Protein AF-A0A932LE98-F1 (afdb_monomer)

Foldseek 3Di:
DKFKWFQDPNDTDTQWDPPPPPPVVNDTDGDDDDPGDIDIDDDAFDKDWQFPDPPNEDALPDQFKIKMKGDDDPVHDQVQFDQQFKAWQNFRFPDWDWDPRPPPPGTIIITIGGSVRHCVVVVLLVQQLVQADDLPLDRDPPDDQWDKDWIKMWGAGPVGHIHIYTDIHTYHYDDVVSVVSSNVCSVVSSD

Secondary structure (DSSP, 8-state):
-EEEEEEETTEEEE-BPTT-SBTTTTB--B--SS---EEEEE-PPPEEESTT-SS-EEETT--SEEEEEEPPBTTB-GGGEEEEEEEETTEEPSEEEEE-SSSSSS-EEEEEEEGGGSSHHHHHHHHHHHH--S-SSS--TT--SEEEEEEEEEEEETT--EEEE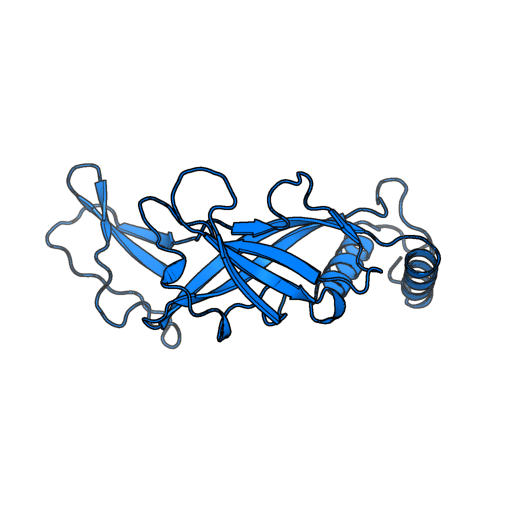EEEEEEE--HHHHHHHHHHHHHTT--

Structure (mmCIF, N/CA/C/O backbone):
data_AF-A0A932LE98-F1
#
_entry.id   AF-A0A932LE98-F1
#
loop_
_atom_site.group_PDB
_atom_site.id
_atom_site.type_symbol
_atom_site.label_atom_id
_atom_site.label_alt_id
_atom_site.label_comp_id
_atom_site.label_asym_id
_atom_site.label_entity_id
_atom_site.label_seq_id
_atom_site.pdbx_PDB_ins_code
_atom_site.Cartn_x
_atom_site.Cartn_y
_atom_site.Cartn_z
_atom_site.occupancy
_atom_site.B_iso_or_equiv
_atom_site.auth_seq_id
_atom_site.auth_comp_id
_atom_site.auth_asym_id
_atom_site.auth_atom_id
_atom_site.pdbx_PDB_model_num
ATOM 1 N N . MET A 1 1 ? -8.416 6.548 9.778 1.00 69.56 1 MET A N 1
ATOM 2 C CA . MET A 1 1 ? -9.503 7.569 9.841 1.00 69.56 1 MET A CA 1
ATOM 3 C C . MET A 1 1 ? -9.118 8.707 10.785 1.00 69.56 1 MET A C 1
ATOM 5 O O . MET A 1 1 ? -8.508 8.432 11.815 1.00 69.56 1 MET A O 1
ATOM 9 N N . LEU A 1 2 ? -9.461 9.960 10.448 1.00 85.31 2 LEU A N 1
ATOM 10 C CA . LEU A 1 2 ? -9.213 11.111 11.328 1.00 85.31 2 LEU A CA 1
ATOM 11 C C . LEU A 1 2 ? -10.048 11.007 12.612 1.00 85.31 2 LEU A C 1
ATOM 13 O O . LEU A 1 2 ? -11.223 10.637 12.567 1.00 85.31 2 LEU A O 1
ATOM 17 N N . ARG A 1 3 ? -9.438 11.352 13.740 1.00 88.25 3 ARG A N 1
ATOM 18 C CA . ARG A 1 3 ? -10.030 11.392 15.076 1.00 88.25 3 ARG A CA 1
ATOM 19 C C . ARG A 1 3 ? -9.774 12.754 15.694 1.00 88.25 3 ARG A C 1
ATOM 21 O O . ARG A 1 3 ? -8.679 13.292 15.548 1.00 88.25 3 ARG A O 1
ATOM 28 N N . LEU A 1 4 ? -10.773 13.306 16.371 1.00 93.44 4 LEU A N 1
ATOM 29 C CA . LEU A 1 4 ? -10.628 14.510 17.175 1.00 93.44 4 LEU A CA 1
ATOM 30 C C . LEU A 1 4 ? -10.289 14.074 18.596 1.00 93.44 4 LEU A C 1
ATOM 32 O O . LEU A 1 4 ? -11.110 13.449 19.263 1.00 93.44 4 LEU A O 1
ATOM 36 N N . LEU A 1 5 ? -9.079 14.397 19.038 1.00 94.06 5 LEU A N 1
ATOM 37 C CA . LEU A 1 5 ? -8.612 14.104 20.382 1.00 94.06 5 LEU A CA 1
ATOM 38 C C . LEU A 1 5 ? -8.543 15.383 21.206 1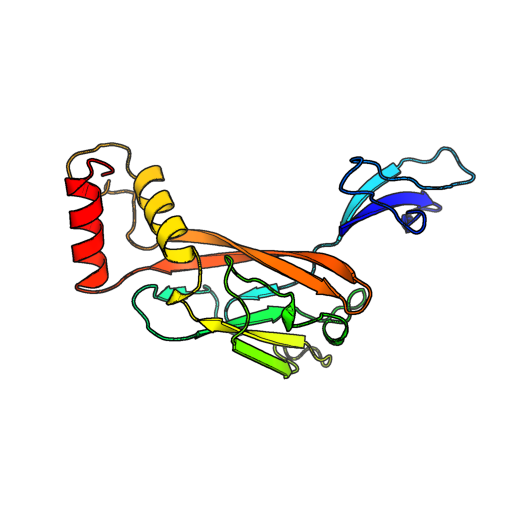.00 94.06 5 LEU A C 1
ATOM 40 O O . LEU A 1 5 ? -8.196 16.455 20.706 1.00 94.06 5 LEU A O 1
ATOM 44 N N . HIS A 1 6 ? -8.850 15.233 22.487 1.00 96.00 6 HIS A N 1
ATOM 45 C CA . HIS A 1 6 ? -8.798 16.282 23.492 1.00 96.00 6 HIS A CA 1
ATOM 46 C C . HIS A 1 6 ? -7.797 15.917 24.578 1.00 96.00 6 HIS A C 1
ATOM 48 O O . HIS A 1 6 ? -7.691 14.752 24.961 1.00 96.00 6 HIS A O 1
ATOM 54 N N . PHE A 1 7 ? -7.037 16.896 25.058 1.00 95.38 7 PHE A N 1
ATOM 55 C CA . PHE A 1 7 ? -6.001 16.646 26.052 1.00 95.38 7 PHE A CA 1
ATOM 56 C C . PHE A 1 7 ? -6.569 16.699 27.476 1.00 95.38 7 PHE A C 1
ATOM 58 O O . PHE A 1 7 ? -6.863 17.769 28.013 1.00 95.38 7 PHE A O 1
ATOM 65 N N . GLU A 1 8 ? -6.688 15.542 28.120 1.00 93.94 8 GLU A N 1
ATOM 66 C CA . GLU A 1 8 ? -7.233 15.396 29.468 1.00 93.94 8 GLU A CA 1
ATOM 67 C C . GLU A 1 8 ? -6.234 14.680 30.378 1.00 93.94 8 GLU A C 1
ATOM 69 O O . GLU A 1 8 ? -5.734 13.603 30.062 1.00 93.94 8 GLU A O 1
ATOM 74 N N . ASN A 1 9 ? -5.930 15.281 31.534 1.00 91.31 9 ASN A N 1
ATOM 75 C CA . ASN A 1 9 ? -5.080 14.680 32.573 1.00 91.31 9 ASN A CA 1
ATOM 76 C C . ASN A 1 9 ? -3.732 14.137 32.058 1.00 91.31 9 ASN A C 1
ATOM 78 O O . ASN A 1 9 ? -3.270 13.082 32.486 1.00 91.31 9 ASN A O 1
ATOM 82 N N . GLY A 1 10 ? -3.096 14.854 31.128 1.00 90.62 10 GLY A N 1
ATOM 83 C CA . GLY A 1 10 ? -1.804 14.455 30.568 1.00 90.62 10 GLY A CA 1
ATOM 84 C C . GLY A 1 10 ? -1.885 13.472 29.396 1.00 90.62 10 GLY A C 1
ATOM 85 O O . GLY A 1 10 ? -0.841 13.076 28.887 1.00 90.62 10 GLY A O 1
ATOM 86 N N . THR A 1 11 ? -3.087 13.092 28.955 1.00 93.44 11 THR A N 1
ATOM 87 C CA . THR A 1 11 ? -3.300 12.082 27.910 1.00 93.44 11 THR A CA 1
ATOM 88 C C . THR A 1 11 ? -4.230 12.616 26.822 1.00 93.44 11 THR A C 1
ATOM 90 O O . THR A 1 11 ? -5.117 13.425 27.084 1.00 93.44 11 THR A O 1
ATOM 93 N N . TRP A 1 12 ? -4.036 12.172 25.582 1.00 92.31 12 TRP A N 1
ATOM 94 C CA . TRP A 1 12 ? -4.961 12.457 24.487 1.00 92.31 12 TRP A CA 1
ATOM 95 C C . TRP A 1 12 ? -6.113 11.449 24.498 1.00 92.31 12 TRP A C 1
ATOM 97 O O . TRP A 1 12 ? -5.874 10.246 24.440 1.00 92.31 12 TRP A O 1
ATOM 107 N N . VAL A 1 13 ? -7.351 11.937 24.555 1.00 91.00 13 VAL A N 1
ATOM 108 C CA . VAL A 1 13 ? -8.573 11.120 24.617 1.00 91.00 13 VAL A CA 1
ATOM 109 C C . VAL A 1 13 ? -9.412 11.358 23.363 1.00 91.00 13 VAL A C 1
ATOM 111 O O . VAL A 1 13 ? -9.649 12.508 22.994 1.00 91.00 13 VAL A O 1
ATOM 114 N N . ASP A 1 14 ? -9.861 10.288 22.700 1.00 91.38 14 ASP A N 1
ATOM 115 C CA . ASP A 1 14 ? -10.763 10.381 21.544 1.00 91.38 14 ASP A CA 1
ATOM 116 C C . ASP A 1 14 ? -12.144 10.893 21.978 1.00 91.38 14 ASP A C 1
ATOM 118 O O . ASP A 1 14 ? -12.833 10.278 22.788 1.00 91.38 14 ASP A O 1
ATOM 122 N N . THR A 1 15 ? -12.535 12.045 21.434 1.00 93.62 15 THR A N 1
ATOM 123 C CA . THR A 1 15 ? -13.820 12.717 21.678 1.00 93.62 15 THR A CA 1
ATOM 124 C C . THR A 1 15 ? -14.690 12.728 20.412 1.00 93.62 15 THR A C 1
ATOM 126 O O . THR A 1 15 ? -15.755 13.345 20.380 1.00 93.62 15 THR A O 1
ATOM 129 N N . THR A 1 16 ? -14.274 12.032 19.348 1.00 93.19 16 THR A N 1
ATOM 130 C CA . THR A 1 16 ? -14.990 12.009 18.067 1.00 93.19 16 THR A CA 1
ATOM 131 C C . THR A 1 16 ? -16.422 11.505 18.252 1.00 93.19 16 THR A C 1
ATOM 133 O O . THR A 1 16 ? -16.656 10.389 18.715 1.00 93.19 16 THR A O 1
ATOM 136 N N . LEU A 1 17 ? -17.403 12.324 17.867 1.00 93.44 17 LEU A N 1
ATOM 137 C CA . LEU A 1 17 ? -18.810 11.940 17.949 1.00 93.44 17 LEU A CA 1
ATOM 138 C C . LEU A 1 17 ? -19.143 10.818 16.947 1.00 93.44 17 LEU A C 1
ATOM 140 O O . LEU A 1 17 ? -18.592 10.796 15.841 1.00 93.44 17 LEU A O 1
ATOM 144 N N . PRO A 1 18 ? -20.106 9.930 17.269 1.00 87.31 18 PRO A N 1
ATOM 145 C CA . PRO A 1 18 ? -20.613 8.946 16.318 1.00 87.31 18 PRO A CA 1
ATOM 146 C C . PRO A 1 18 ? -21.066 9.601 15.004 1.00 87.31 18 PRO A C 1
ATOM 148 O O . PRO A 1 18 ? -21.751 10.623 15.011 1.00 87.31 18 PRO A O 1
ATOM 151 N N . GLY A 1 19 ? -20.685 9.007 13.870 1.00 84.06 19 GLY A N 1
ATOM 152 C CA . GLY A 1 19 ? -20.980 9.545 12.535 1.00 84.06 19 GLY A CA 1
ATOM 153 C C . GLY A 1 19 ? -19.987 10.597 12.021 1.00 84.06 19 GLY A C 1
ATOM 154 O O . GLY A 1 19 ? -20.179 11.106 10.916 1.00 84.06 19 GLY A O 1
ATOM 155 N N . PHE A 1 20 ? -18.925 10.903 12.776 1.00 86.75 20 PHE A N 1
ATOM 156 C CA . PHE A 1 20 ? -17.821 11.767 12.349 1.00 86.75 20 PHE A CA 1
ATOM 157 C C . PHE A 1 20 ? -16.488 11.000 12.226 1.00 86.75 20 PHE A C 1
ATOM 159 O O . PHE A 1 20 ? -16.316 9.966 12.870 1.00 86.75 20 PHE A O 1
ATOM 166 N N . PRO A 1 21 ? -15.513 11.517 11.448 1.00 88.69 21 PRO A N 1
ATOM 167 C CA . PRO A 1 21 ? -15.624 12.617 10.486 1.00 88.69 21 PRO A CA 1
ATOM 168 C C . PRO A 1 21 ? -16.642 12.354 9.370 1.00 88.69 21 PRO A C 1
ATOM 170 O O . PRO A 1 21 ? -16.717 11.264 8.811 1.00 88.69 21 PRO A O 1
ATOM 173 N N . ASN A 1 22 ? -17.394 13.391 9.004 1.00 86.69 22 ASN A N 1
ATOM 174 C CA . ASN A 1 22 ? -18.199 13.396 7.792 1.00 86.69 22 ASN A CA 1
ATOM 175 C C . ASN A 1 22 ? -17.298 13.811 6.624 1.00 86.69 22 ASN A C 1
ATOM 177 O O . ASN A 1 22 ? -16.986 14.992 6.453 1.00 86.69 22 ASN A O 1
ATOM 181 N N . THR A 1 23 ? -16.880 12.838 5.819 1.00 81.88 23 THR A N 1
ATOM 182 C CA . THR A 1 23 ? -15.943 13.041 4.702 1.00 81.88 23 THR A CA 1
ATOM 183 C C . THR A 1 23 ? -16.554 13.818 3.534 1.00 81.88 23 THR A C 1
ATOM 185 O O . THR A 1 23 ? -15.828 14.498 2.812 1.00 81.88 23 THR A O 1
ATOM 188 N N . THR A 1 24 ? -17.882 13.792 3.376 1.00 85.38 24 THR A N 1
ATOM 189 C CA . THR A 1 24 ? -18.591 14.555 2.333 1.00 85.38 24 THR A CA 1
ATOM 190 C C . THR A 1 24 ? -18.705 16.031 2.710 1.00 85.38 24 THR A C 1
ATOM 192 O O . THR A 1 24 ? -18.376 16.905 1.912 1.00 85.38 24 THR A O 1
ATOM 195 N N . ALA A 1 25 ? -19.124 16.318 3.945 1.00 91.88 25 ALA A N 1
ATOM 196 C CA . ALA A 1 25 ? -19.244 17.679 4.464 1.00 91.88 25 ALA A CA 1
ATOM 197 C C . ALA A 1 25 ? -17.898 18.278 4.905 1.00 91.88 25 ALA A C 1
ATOM 199 O O . ALA A 1 25 ? -17.815 19.484 5.117 1.00 91.88 25 ALA A O 1
ATOM 200 N N . LYS A 1 26 ? -16.853 17.447 5.033 1.00 90.81 26 LYS A N 1
ATOM 201 C CA . LYS A 1 26 ? -15.518 17.807 5.539 1.00 90.81 26 LYS A CA 1
ATOM 202 C C . LYS A 1 26 ? -15.558 18.382 6.959 1.00 90.81 26 LYS A C 1
ATOM 204 O O . LYS A 1 26 ? -14.932 19.396 7.248 1.00 90.81 26 LYS A O 1
ATOM 209 N N . ILE A 1 27 ? -16.307 17.725 7.844 1.00 93.12 27 ILE A N 1
ATOM 210 C CA . ILE A 1 27 ? -16.489 18.144 9.242 1.00 93.12 27 ILE A CA 1
ATOM 211 C C . ILE A 1 27 ? -16.069 17.006 10.172 1.00 93.12 27 ILE A C 1
ATOM 213 O O . ILE A 1 27 ? -16.392 15.846 9.922 1.00 93.12 27 ILE A O 1
ATOM 217 N N . ILE A 1 28 ? -15.402 17.345 11.274 1.00 93.69 28 ILE A N 1
ATOM 218 C CA . ILE A 1 28 ? -15.206 16.469 12.431 1.00 93.69 28 ILE A CA 1
ATOM 219 C C . ILE A 1 28 ? -15.769 17.171 13.668 1.00 93.69 28 ILE A C 1
ATOM 221 O O . ILE A 1 28 ? -15.584 18.377 13.831 1.00 93.69 28 ILE A O 1
ATOM 225 N N . CYS A 1 29 ? -16.490 16.439 14.514 1.00 94.56 29 CYS A N 1
ATOM 226 C CA . CYS A 1 29 ? -17.098 16.983 15.724 1.00 94.56 29 CYS A CA 1
ATOM 227 C C . CYS A 1 29 ? -16.739 16.124 16.933 1.00 94.56 29 CYS A C 1
ATOM 229 O O . CYS A 1 29 ? -16.609 14.906 16.818 1.00 94.56 29 CYS A O 1
ATOM 231 N N . GLY A 1 30 ? -16.624 16.779 18.085 1.00 93.62 30 GLY A N 1
ATOM 232 C CA . GLY A 1 30 ? -16.403 16.165 19.389 1.00 93.62 30 GLY A CA 1
ATOM 233 C C . GLY A 1 30 ? -17.118 16.956 20.475 1.00 93.62 30 GLY A C 1
ATOM 234 O O . GLY A 1 30 ? -17.508 18.104 20.251 1.00 93.62 30 GLY A O 1
ATOM 235 N N . SER A 1 31 ? -17.316 16.338 21.634 1.00 93.81 31 SER A N 1
ATOM 236 C CA . SER A 1 31 ? -17.916 16.979 22.807 1.00 93.81 31 SER A CA 1
ATOM 237 C C . SER A 1 31 ? -17.012 16.785 24.014 1.00 93.81 31 SER A C 1
ATOM 239 O O . SER A 1 31 ? -16.624 15.661 24.325 1.00 93.81 31 SER A O 1
ATOM 241 N N . VAL A 1 32 ? -16.711 17.878 24.713 1.00 94.06 32 VAL A N 1
ATOM 242 C CA . VAL A 1 32 ? -15.839 17.887 25.894 1.00 94.06 32 VAL 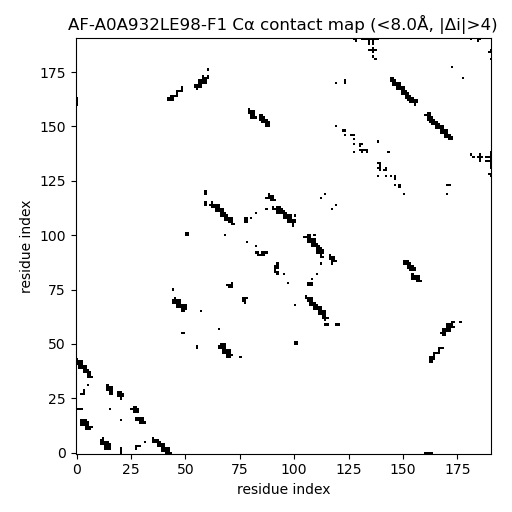A CA 1
ATOM 243 C C . VAL A 1 32 ? -16.395 18.818 26.963 1.00 94.06 32 VAL A C 1
ATOM 245 O O . VAL A 1 32 ? -17.240 19.669 26.683 1.00 94.06 32 VAL A O 1
ATOM 248 N N . THR A 1 33 ? -15.899 18.689 28.191 1.00 93.50 33 THR A N 1
ATOM 249 C CA . THR A 1 33 ? -16.314 19.522 29.334 1.00 93.50 33 THR A CA 1
ATOM 250 C C . THR A 1 33 ? -15.233 20.494 29.809 1.00 93.50 33 THR A C 1
ATOM 252 O O . THR A 1 33 ? -15.413 21.158 30.828 1.00 93.50 33 THR A O 1
ATOM 255 N N . SER A 1 34 ? -14.101 20.586 29.108 1.00 93.25 34 SER A N 1
ATOM 256 C CA . SER A 1 34 ? -12.969 21.445 29.474 1.00 93.25 34 SER A CA 1
ATOM 257 C C . SER A 1 34 ? -12.397 22.179 28.258 1.00 93.25 34 SER A C 1
ATOM 259 O O . SER A 1 34 ? -12.634 21.796 27.116 1.00 93.25 34 SER A O 1
ATOM 261 N N . LEU A 1 35 ? -11.637 23.248 28.507 1.00 91.06 35 LEU A N 1
ATOM 262 C CA . LEU A 1 35 ? -11.010 24.086 27.473 1.00 91.06 35 LEU A CA 1
ATOM 263 C C . LEU A 1 35 ? -9.543 23.705 27.207 1.00 91.06 35 LEU A C 1
ATOM 265 O O . LEU A 1 35 ? -8.716 24.567 26.913 1.00 91.06 35 LEU A O 1
ATOM 269 N N . SER A 1 36 ? -9.201 22.426 27.354 1.00 94.25 36 SER A N 1
ATOM 270 C CA . SER A 1 36 ? -7.862 21.926 27.031 1.00 94.25 36 SER A CA 1
ATOM 271 C C . SER A 1 36 ? -7.584 21.925 25.513 1.00 94.25 36 SER A C 1
ATOM 273 O O . SER A 1 36 ? -8.503 22.116 24.715 1.00 94.25 36 SER A O 1
ATOM 275 N N . PRO A 1 37 ? -6.321 21.734 25.086 1.00 97.06 37 PRO A N 1
ATOM 276 C CA . PRO A 1 37 ? -5.982 21.618 23.671 1.00 97.06 37 PRO A CA 1
ATOM 277 C C . PRO A 1 37 ? -6.688 20.462 22.957 1.00 97.06 37 PRO A C 1
ATOM 279 O O . PRO A 1 37 ? -6.882 19.389 23.525 1.00 97.06 37 PRO A O 1
ATOM 282 N N . PHE A 1 38 ? -6.945 20.671 21.666 1.00 95.00 38 PHE A N 1
ATOM 283 C CA . PHE A 1 38 ? -7.438 19.656 20.741 1.00 95.00 38 PHE A CA 1
ATOM 284 C C . PHE A 1 38 ? -6.416 19.390 19.643 1.00 95.00 38 PHE A C 1
ATOM 286 O O . PHE A 1 38 ? -5.671 20.288 19.244 1.00 95.00 38 PHE A O 1
ATOM 293 N N . ALA A 1 39 ? -6.437 18.178 19.103 1.00 93.69 39 ALA A N 1
ATOM 294 C CA . ALA A 1 39 ? -5.690 17.820 17.911 1.00 93.69 39 ALA A CA 1
ATOM 295 C C . ALA A 1 39 ? -6.482 16.818 17.070 1.00 93.69 39 ALA A C 1
ATOM 297 O O . ALA A 1 39 ? -7.278 16.033 17.582 1.00 93.69 39 ALA A O 1
ATOM 298 N N . ILE A 1 40 ? -6.262 16.862 15.759 1.00 91.56 40 ILE A N 1
ATOM 299 C CA . ILE A 1 40 ? -6.792 15.860 14.842 1.00 91.56 40 ILE A CA 1
ATOM 300 C C . ILE A 1 40 ? -5.665 14.879 14.561 1.00 91.56 40 ILE A C 1
ATOM 302 O O . ILE A 1 40 ? -4.616 15.277 14.057 1.00 91.56 40 ILE A O 1
ATOM 306 N N . PHE A 1 41 ? -5.891 13.609 14.872 1.00 85.81 41 PHE A N 1
ATOM 307 C CA . PHE A 1 41 ? -4.949 12.540 14.574 1.00 85.81 41 PHE A CA 1
ATOM 308 C C . PHE A 1 41 ? -5.501 11.658 13.470 1.00 85.81 41 PHE A C 1
ATOM 310 O O . PHE A 1 41 ? -6.691 11.358 13.431 1.00 85.81 41 PHE A O 1
ATOM 317 N N . GLU A 1 42 ? -4.624 11.197 12.593 1.00 79.81 42 GLU A N 1
ATOM 318 C CA . GLU A 1 42 ? -4.927 10.087 11.708 1.00 79.81 42 GLU A CA 1
ATOM 319 C C . GLU A 1 42 ? -4.448 8.800 12.374 1.00 79.81 42 GLU A C 1
ATOM 321 O O . GLU A 1 42 ? -3.257 8.636 12.629 1.00 79.81 42 GLU A O 1
ATOM 326 N N . SER A 1 43 ? -5.376 7.892 12.686 1.00 74.06 43 SER A N 1
ATOM 327 C CA . SER A 1 43 ? -4.987 6.531 13.054 1.00 74.06 43 SER A CA 1
ATOM 328 C C . SER A 1 43 ? -4.476 5.837 11.794 1.00 74.06 43 SER A C 1
ATOM 330 O O . SER A 1 43 ? -5.247 5.611 10.851 1.00 74.06 43 SER A O 1
ATOM 332 N N . ILE A 1 44 ? -3.170 5.578 11.788 1.00 81.62 44 ILE A N 1
ATOM 333 C CA . ILE A 1 44 ? -2.462 4.814 10.767 1.00 81.62 44 ILE A CA 1
ATOM 334 C C . ILE A 1 44 ? -2.274 3.408 11.326 1.00 81.62 44 ILE A C 1
ATOM 336 O O . ILE A 1 44 ? -1.793 3.240 12.447 1.00 81.62 44 ILE A O 1
ATOM 340 N N . VAL A 1 45 ? -2.661 2.407 10.544 1.00 91.62 45 VAL A N 1
ATOM 341 C CA . VAL A 1 45 ? -2.392 1.001 10.868 1.00 91.62 45 VAL A CA 1
ATOM 342 C C . VAL A 1 45 ? -0.964 0.663 10.463 1.00 91.62 45 VAL A C 1
ATOM 344 O O . VAL A 1 45 ? -0.469 1.187 9.462 1.00 91.62 45 VAL A O 1
ATOM 347 N N . ARG A 1 46 ? -0.279 -0.192 11.218 1.00 95.00 46 ARG A N 1
ATOM 348 C CA . ARG A 1 46 ? 1.051 -0.651 10.810 1.00 95.00 46 ARG A CA 1
ATOM 349 C C . ARG A 1 46 ? 0.900 -1.642 9.666 1.00 95.00 46 ARG A C 1
ATOM 351 O O . ARG A 1 46 ? 0.037 -2.513 9.716 1.00 95.00 46 ARG A O 1
ATOM 358 N N . ILE A 1 47 ? 1.701 -1.460 8.625 1.00 96.69 47 ILE A N 1
ATOM 359 C CA . ILE A 1 47 ? 1.788 -2.409 7.522 1.00 96.69 47 ILE A CA 1
ATOM 360 C C . ILE A 1 47 ? 3.253 -2.719 7.257 1.00 96.69 47 ILE A C 1
ATOM 362 O O . ILE A 1 47 ? 4.105 -1.870 7.517 1.00 96.69 47 ILE A O 1
ATOM 366 N N . ASP A 1 48 ? 3.500 -3.894 6.698 1.00 97.62 48 ASP A N 1
ATOM 367 C CA . ASP A 1 48 ? 4.814 -4.312 6.223 1.00 97.62 48 ASP A CA 1
ATOM 368 C C . ASP A 1 48 ? 4.675 -4.915 4.820 1.00 97.62 48 ASP A C 1
ATOM 370 O O . ASP A 1 48 ? 3.933 -5.882 4.602 1.00 97.62 48 ASP A O 1
ATOM 374 N N . ILE A 1 49 ? 5.323 -4.299 3.832 1.00 98.00 49 ILE A N 1
ATOM 375 C CA . ILE A 1 49 ? 5.373 -4.827 2.469 1.00 98.00 49 ILE A CA 1
ATOM 376 C C . ILE A 1 49 ? 6.427 -5.917 2.439 1.00 98.00 49 ILE A C 1
ATOM 378 O O . ILE A 1 49 ? 7.586 -5.657 2.684 1.00 98.00 49 ILE A O 1
ATOM 382 N N . LYS A 1 50 ? 6.072 -7.118 1.988 1.00 96.75 50 LYS A N 1
ATOM 383 C CA . LYS A 1 50 ? 6.991 -8.260 1.930 1.00 96.75 50 LYS A CA 1
ATOM 384 C C . LYS A 1 50 ? 7.628 -8.577 3.303 1.00 96.75 50 LYS A C 1
ATOM 386 O O . LYS A 1 50 ? 8.855 -8.522 3.423 1.00 96.75 50 LYS A O 1
ATOM 391 N N . PRO A 1 51 ? 6.815 -9.010 4.287 1.00 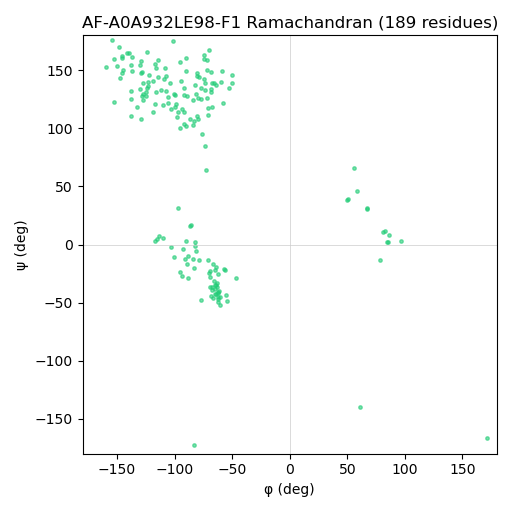96.25 51 PRO A N 1
ATOM 392 C CA . PRO A 1 51 ? 7.303 -9.327 5.624 1.00 96.25 51 PRO A CA 1
ATOM 393 C C . PRO A 1 51 ? 8.514 -10.262 5.637 1.00 96.25 51 PRO A C 1
ATOM 395 O O . PRO A 1 51 ? 8.596 -11.217 4.855 1.00 96.25 51 PRO A O 1
ATOM 398 N N . GLY A 1 52 ? 9.470 -9.965 6.520 1.00 92.19 52 GLY A N 1
ATOM 399 C CA . GLY A 1 52 ? 10.726 -10.711 6.664 1.00 92.19 52 GLY A CA 1
ATOM 400 C C . GLY A 1 52 ? 11.825 -10.353 5.651 1.00 92.19 52 GLY A C 1
ATOM 401 O O . GLY A 1 52 ? 12.826 -11.066 5.561 1.00 92.19 52 GLY A O 1
ATOM 402 N N . SER A 1 53 ? 11.670 -9.273 4.876 1.00 91.75 53 SER A N 1
ATOM 403 C CA . SER A 1 53 ? 12.654 -8.821 3.882 1.00 91.75 53 SER A CA 1
ATOM 404 C C . SER A 1 53 ? 12.825 -7.303 3.905 1.00 91.75 53 SER A C 1
ATOM 406 O O . SER A 1 53 ? 11.989 -6.617 3.351 1.00 91.75 53 SER A O 1
ATOM 408 N N . ASP A 1 54 ? 13.971 -6.787 4.353 1.00 90.75 54 ASP A N 1
ATOM 409 C CA . ASP A 1 54 ? 14.334 -5.366 4.205 1.00 90.75 54 ASP A CA 1
ATOM 410 C C . ASP A 1 54 ? 15.605 -5.247 3.331 1.00 90.75 54 ASP A C 1
ATOM 412 O O . ASP A 1 54 ? 16.625 -5.870 3.655 1.00 90.75 54 ASP A O 1
ATOM 416 N N . PRO A 1 55 ? 15.580 -4.536 2.184 1.00 93.38 55 PRO A N 1
ATOM 417 C CA . PRO A 1 55 ? 14.473 -3.745 1.646 1.00 93.38 55 PRO A CA 1
ATOM 418 C C . PRO A 1 55 ? 13.332 -4.572 1.050 1.00 93.38 55 PRO A C 1
ATOM 420 O O . PRO A 1 55 ? 13.512 -5.694 0.554 1.00 93.38 55 PRO A O 1
ATOM 423 N N . ASN A 1 56 ? 12.175 -3.916 0.964 1.00 96.19 56 ASN A N 1
ATOM 424 C CA . ASN A 1 56 ? 10.957 -4.378 0.299 1.00 96.19 56 ASN A CA 1
ATOM 425 C C . ASN A 1 56 ? 11.124 -4.329 -1.230 1.00 96.19 56 ASN A C 1
ATOM 427 O O . ASN A 1 56 ? 10.492 -3.550 -1.943 1.00 96.19 56 ASN A O 1
ATOM 431 N N . SER A 1 57 ? 12.057 -5.135 -1.741 1.00 97.31 57 SER A N 1
ATOM 432 C CA . SER A 1 57 ? 12.426 -5.212 -3.155 1.00 97.31 57 SER A CA 1
ATOM 433 C C . SER A 1 57 ? 11.320 -5.876 -3.981 1.00 97.31 57 SER A C 1
ATOM 435 O O . SER A 1 57 ? 11.060 -7.078 -3.814 1.00 97.31 57 SER A O 1
ATOM 437 N N . ILE A 1 58 ? 10.745 -5.121 -4.923 1.00 97.62 58 ILE A N 1
ATOM 438 C CA . ILE A 1 58 ? 9.696 -5.563 -5.853 1.00 97.62 58 ILE A CA 1
ATOM 439 C C . ILE A 1 58 ? 10.204 -5.446 -7.294 1.00 97.62 58 ILE A C 1
ATOM 441 O O . ILE A 1 58 ? 10.409 -4.350 -7.816 1.00 97.62 58 ILE A O 1
ATOM 445 N N . ASN A 1 59 ? 10.358 -6.594 -7.961 1.00 97.19 59 ASN A N 1
ATOM 446 C CA . ASN A 1 59 ? 10.630 -6.626 -9.395 1.00 97.19 59 ASN A CA 1
ATOM 447 C C . ASN A 1 59 ? 9.322 -6.442 -10.172 1.00 97.19 59 ASN A C 1
ATOM 449 O O . ASN A 1 59 ? 8.494 -7.351 -10.221 1.00 97.19 59 ASN A O 1
ATOM 453 N N . LEU A 1 60 ? 9.165 -5.299 -10.829 1.00 97.44 60 LEU A N 1
ATOM 454 C CA . LEU A 1 60 ? 7.965 -4.955 -11.592 1.00 97.44 60 LEU A CA 1
ATOM 455 C C . LEU A 1 60 ? 7.817 -5.764 -12.891 1.00 97.44 60 LEU A C 1
ATOM 457 O O . LEU A 1 60 ? 6.738 -5.790 -13.476 1.00 97.44 60 LEU A O 1
ATOM 461 N N . ALA A 1 61 ? 8.870 -6.467 -13.322 1.00 94.19 61 ALA A N 1
ATOM 462 C CA . ALA A 1 61 ? 8.818 -7.399 -14.447 1.00 94.19 61 ALA A CA 1
ATOM 463 C C . ALA A 1 61 ? 8.312 -8.789 -14.024 1.00 94.19 61 ALA A C 1
ATOM 465 O O . ALA A 1 61 ? 8.022 -9.632 -14.877 1.00 94.19 61 ALA A O 1
ATOM 466 N N . ALA A 1 62 ? 8.232 -9.065 -12.718 1.00 91.19 62 ALA A N 1
ATOM 467 C CA . ALA A 1 62 ? 7.768 -10.350 -12.222 1.00 91.19 62 ALA A CA 1
ATOM 468 C C . ALA A 1 62 ? 6.247 -10.485 -12.384 1.00 91.19 62 ALA A C 1
ATOM 470 O O . ALA A 1 62 ? 5.479 -9.582 -12.067 1.00 91.19 62 ALA A O 1
ATOM 471 N N . GLN A 1 63 ? 5.793 -11.671 -12.791 1.00 87.94 63 GLN A N 1
ATOM 472 C CA . GLN A 1 63 ? 4.363 -12.014 -12.862 1.00 87.94 63 GLN A CA 1
ATOM 473 C C . GLN A 1 63 ? 3.803 -12.524 -11.521 1.00 87.94 63 GLN A C 1
ATOM 475 O O . GLN A 1 63 ? 2.760 -13.176 -11.481 1.00 87.94 63 GLN A O 1
ATOM 480 N N . GLY A 1 64 ? 4.529 -12.279 -10.430 1.00 94.19 64 GLY A N 1
ATOM 481 C CA . GLY A 1 64 ? 4.219 -12.797 -9.105 1.00 94.19 64 GLY A CA 1
ATOM 482 C C . GLY A 1 64 ? 3.193 -11.967 -8.338 1.00 94.19 64 GLY A C 1
ATOM 483 O O . GLY A 1 64 ? 2.583 -11.016 -8.840 1.00 94.19 64 GLY A O 1
ATOM 484 N N . VAL A 1 65 ? 3.040 -12.350 -7.076 1.00 96.94 65 VAL A N 1
ATOM 485 C CA . VAL A 1 65 ? 2.309 -11.587 -6.068 1.00 96.94 65 VAL A CA 1
ATOM 486 C C . VAL A 1 65 ? 3.287 -10.982 -5.066 1.00 96.94 65 VAL A C 1
ATOM 488 O O . VAL A 1 65 ? 4.362 -11.535 -4.839 1.00 96.94 65 VAL A O 1
ATOM 491 N N . VAL A 1 66 ? 2.909 -9.856 -4.473 1.00 97.69 66 VAL A N 1
ATOM 492 C CA . VAL A 1 66 ? 3.584 -9.252 -3.326 1.00 97.69 66 VAL A CA 1
ATOM 493 C C . VAL A 1 66 ? 2.720 -9.480 -2.081 1.00 97.69 66 VAL A C 1
ATOM 495 O O . VAL A 1 66 ? 1.540 -9.111 -2.105 1.00 97.69 66 VAL A O 1
ATOM 498 N N . PRO A 1 67 ? 3.248 -10.136 -1.033 1.00 98.25 67 PRO A N 1
ATOM 499 C CA . PRO A 1 67 ? 2.578 -10.188 0.256 1.00 98.25 67 PRO A CA 1
ATOM 500 C C . PRO A 1 67 ? 2.721 -8.840 0.968 1.00 98.25 67 PRO A C 1
ATOM 502 O O . PRO A 1 67 ? 3.769 -8.204 0.882 1.00 98.25 67 PRO A O 1
ATOM 505 N N . VAL A 1 68 ? 1.677 -8.404 1.662 1.00 98.38 68 VAL A N 1
ATOM 506 C CA . VAL A 1 68 ? 1.670 -7.218 2.524 1.00 98.38 68 VAL A CA 1
ATOM 507 C C . VAL A 1 68 ? 0.904 -7.586 3.787 1.00 98.38 68 VAL A C 1
ATOM 509 O O . VAL A 1 68 ? -0.233 -8.052 3.687 1.00 98.38 68 VAL A O 1
ATOM 512 N N . ALA A 1 69 ? 1.517 -7.398 4.949 1.00 98.31 69 ALA A N 1
ATOM 513 C CA . ALA A 1 69 ? 0.863 -7.610 6.232 1.00 98.31 69 ALA A CA 1
ATOM 514 C C . ALA A 1 69 ? 0.279 -6.301 6.760 1.00 98.31 69 ALA A C 1
ATOM 516 O O . ALA A 1 69 ? 0.887 -5.241 6.618 1.00 98.31 69 ALA A O 1
ATOM 517 N N . ILE A 1 70 ? -0.904 -6.381 7.359 1.00 98.19 70 ILE A N 1
ATOM 518 C CA . ILE A 1 70 ? -1.429 -5.373 8.275 1.00 98.19 70 ILE A CA 1
ATOM 519 C C . ILE A 1 70 ? -1.249 -5.954 9.669 1.00 98.19 70 ILE A C 1
ATOM 521 O O . ILE A 1 70 ? -1.845 -6.991 9.961 1.00 98.19 70 ILE A O 1
ATOM 525 N N . LEU A 1 71 ? -0.436 -5.289 10.485 1.00 97.62 71 LEU A N 1
ATOM 526 C CA . LEU A 1 71 ? -0.043 -5.821 11.780 1.00 97.62 71 LEU A CA 1
ATOM 527 C C . LEU A 1 71 ? -1.110 -5.549 12.834 1.00 97.62 71 LEU A C 1
ATOM 529 O O . LEU A 1 71 ? -1.661 -4.436 12.891 1.00 97.62 71 LEU A O 1
ATOM 533 N N . THR A 1 72 ? -1.383 -6.550 13.661 1.00 97.31 72 THR A N 1
ATOM 534 C CA . THR A 1 72 ? -2.099 -6.327 14.913 1.00 97.31 72 THR A CA 1
ATOM 535 C C . THR A 1 72 ? -1.156 -5.606 15.885 1.00 97.31 72 THR A C 1
ATOM 537 O O . THR A 1 72 ? 0.060 -5.571 15.742 1.00 97.31 72 THR A O 1
ATOM 540 N N . THR A 1 73 ? -1.738 -4.798 16.764 1.00 93.62 73 THR A N 1
ATOM 541 C CA . THR A 1 73 ? -1.015 -4.047 17.793 1.00 93.62 73 THR A CA 1
ATOM 542 C C . THR A 1 73 ? -1.916 -3.908 19.013 1.00 93.62 73 THR A C 1
ATOM 544 O O . THR A 1 73 ? -3.134 -4.063 18.904 1.00 93.62 73 THR A O 1
ATOM 547 N N . ASP A 1 74 ? -1.368 -3.426 20.132 1.00 89.19 74 ASP A N 1
ATOM 548 C CA . ASP A 1 74 ? -2.137 -3.090 21.344 1.00 89.19 74 ASP A CA 1
ATOM 549 C C . ASP A 1 74 ? -3.409 -2.255 21.088 1.00 89.19 74 ASP A C 1
ATOM 551 O O . ASP A 1 74 ? -4.372 -2.325 21.850 1.00 89.19 74 ASP A O 1
ATOM 555 N N . ASN A 1 75 ? -3.418 -1.436 20.028 1.00 86.94 75 ASN A N 1
ATOM 556 C CA . ASN A 1 75 ? -4.506 -0.506 19.716 1.00 86.94 75 ASN A CA 1
ATOM 557 C C . ASN A 1 75 ? -5.245 -0.829 18.406 1.00 86.94 75 ASN A C 1
ATOM 559 O O . ASN A 1 75 ? -6.092 -0.038 17.980 1.00 86.94 75 ASN A O 1
ATOM 563 N N . PHE A 1 76 ? -4.924 -1.938 17.736 1.00 91.94 76 PHE A N 1
ATOM 564 C CA . PHE A 1 76 ? -5.527 -2.293 16.454 1.00 91.94 76 PHE A CA 1
ATOM 565 C C . PHE A 1 76 ? -5.534 -3.805 16.232 1.00 91.94 76 PHE A C 1
ATOM 567 O O . PHE A 1 76 ? -4.478 -4.414 16.200 1.00 91.94 76 PHE A O 1
ATOM 574 N N . ASP A 1 77 ? -6.717 -4.380 16.015 1.00 95.50 77 ASP A N 1
ATOM 575 C CA . ASP A 1 77 ? -6.910 -5.798 15.691 1.00 95.50 77 ASP A CA 1
ATOM 576 C C . ASP A 1 77 ? -7.073 -5.972 14.173 1.00 95.50 77 ASP A C 1
ATOM 578 O O . ASP A 1 77 ? -8.097 -5.574 13.599 1.00 95.50 77 ASP A O 1
ATOM 582 N N . ALA A 1 78 ? -6.072 -6.566 13.515 1.00 97.31 78 ALA A N 1
ATOM 583 C CA . ALA A 1 78 ? -6.063 -6.765 12.068 1.00 97.31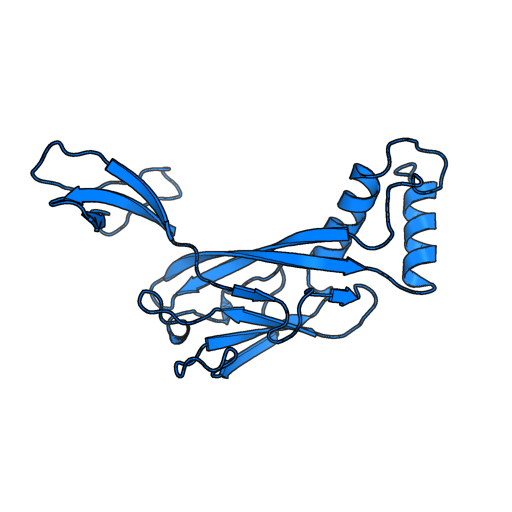 78 ALA A CA 1
ATOM 584 C C . ALA A 1 78 ? -7.168 -7.722 11.592 1.00 97.31 78 ALA A C 1
ATOM 586 O O . ALA A 1 78 ? -7.623 -7.608 10.449 1.00 97.31 78 ALA A O 1
ATOM 587 N N . SER A 1 79 ? -7.691 -8.594 12.465 1.00 97.50 79 SER A N 1
ATOM 588 C CA . SER A 1 79 ? -8.828 -9.469 12.142 1.00 97.50 79 SER A CA 1
ATOM 589 C C . SER A 1 79 ? -10.137 -8.702 11.921 1.00 97.50 79 SER A C 1
ATOM 591 O O . SER A 1 79 ? -11.070 -9.221 11.304 1.00 97.50 79 SER A O 1
ATOM 593 N N . GLN A 1 80 ? -10.202 -7.440 12.360 1.00 97.12 80 GLN A N 1
ATOM 594 C CA . GLN A 1 80 ? -11.342 -6.560 12.110 1.00 97.12 80 GLN A CA 1
ATOM 595 C C . GLN A 1 80 ? -11.303 -5.909 10.728 1.00 97.12 80 GLN A C 1
ATOM 597 O O . GLN A 1 80 ? -12.248 -5.199 10.385 1.00 97.12 80 GLN A O 1
ATOM 602 N N . VAL A 1 81 ? -10.247 -6.084 9.932 1.00 97.19 81 VAL A N 1
ATOM 603 C CA . VAL A 1 81 ? -10.177 -5.556 8.562 1.00 97.19 81 VAL A CA 1
ATOM 604 C C . VAL A 1 81 ? -11.013 -6.425 7.626 1.00 97.19 81 VAL A C 1
ATOM 606 O O . VAL A 1 81 ? -10.913 -7.644 7.662 1.00 97.19 81 VAL A O 1
ATOM 609 N N . ASP A 1 82 ? -11.819 -5.807 6.757 1.00 97.75 82 ASP A N 1
ATOM 610 C CA . ASP A 1 82 ? -12.491 -6.501 5.655 1.00 97.75 82 ASP A CA 1
ATOM 611 C C . ASP A 1 82 ? -11.516 -6.631 4.468 1.00 97.75 82 ASP A C 1
ATOM 613 O O . ASP A 1 82 ? -11.290 -5.637 3.758 1.00 97.75 82 ASP A O 1
ATOM 617 N N . PRO A 1 83 ? -10.968 -7.832 4.182 1.00 98.00 83 PRO A N 1
ATOM 618 C CA . PRO A 1 83 ? -9.950 -8.006 3.146 1.00 98.00 83 PRO A CA 1
ATOM 619 C C . PRO A 1 83 ? -10.453 -7.643 1.744 1.00 98.00 83 PRO A C 1
ATOM 621 O O . PRO A 1 83 ? -9.668 -7.240 0.886 1.00 98.00 83 PRO A O 1
ATOM 624 N N . SER A 1 84 ? -11.768 -7.728 1.496 1.00 97.88 84 SER A N 1
ATOM 625 C CA . SER A 1 84 ? -12.363 -7.424 0.188 1.00 97.88 84 SER A CA 1
ATOM 626 C C . SER A 1 84 ? -12.298 -5.932 -0.163 1.00 97.88 84 SER A C 1
ATOM 628 O O . SER A 1 84 ? -12.306 -5.543 -1.340 1.00 97.88 84 SER A O 1
ATOM 630 N N . THR A 1 85 ? -12.180 -5.082 0.858 1.00 97.56 85 THR A N 1
ATOM 631 C CA . THR A 1 85 ? -12.068 -3.628 0.716 1.00 97.56 85 THR A CA 1
ATOM 632 C C . THR A 1 85 ? -10.625 -3.157 0.583 1.00 97.56 85 THR A C 1
ATOM 634 O O . THR A 1 85 ? -10.403 -2.040 0.118 1.00 97.56 85 THR A O 1
ATOM 637 N N . VAL A 1 86 ? -9.649 -3.998 0.945 1.00 98.06 86 VAL A N 1
ATOM 638 C CA . VAL A 1 86 ? -8.240 -3.607 0.970 1.00 98.06 86 VAL A CA 1
ATOM 639 C C . VAL A 1 86 ? -7.718 -3.379 -0.445 1.00 98.06 86 VAL A C 1
ATOM 641 O O . VAL A 1 86 ? -7.958 -4.176 -1.362 1.00 98.06 86 VAL A O 1
ATOM 644 N N . ARG A 1 87 ? -7.009 -2.267 -0.636 1.00 98.25 87 ARG A N 1
ATOM 645 C CA . ARG A 1 87 ? -6.310 -1.924 -1.870 1.00 98.25 87 ARG A CA 1
ATOM 646 C C . ARG A 1 87 ? -4.858 -1.593 -1.570 1.00 98.25 87 ARG A C 1
ATOM 648 O O . ARG A 1 87 ? -4.591 -0.681 -0.799 1.00 98.25 87 ARG A O 1
ATOM 655 N N . PHE A 1 88 ? -3.936 -2.280 -2.231 1.00 98.31 88 PHE A N 1
ATOM 656 C CA . PHE A 1 88 ? -2.506 -1.975 -2.193 1.00 98.31 88 PHE A CA 1
ATOM 657 C C . PHE A 1 88 ? -2.086 -1.436 -3.551 1.00 98.31 88 PHE A C 1
ATOM 659 O O . PHE A 1 88 ? -2.277 -2.122 -4.557 1.00 98.31 88 PHE A O 1
ATOM 666 N N . ALA A 1 89 ? -1.569 -0.204 -3.605 1.00 97.38 89 ALA A N 1
ATOM 667 C CA . ALA A 1 89 ? -1.218 0.435 -4.878 1.00 97.38 89 ALA A CA 1
ATOM 668 C C . ALA A 1 89 ? -2.370 0.353 -5.916 1.00 97.38 89 ALA A C 1
ATOM 670 O O . ALA A 1 89 ? -2.169 0.068 -7.095 1.00 97.38 89 ALA A O 1
ATOM 671 N N . GLY A 1 90 ? -3.617 0.507 -5.449 1.00 96.75 90 GLY A N 1
ATOM 672 C CA . GLY A 1 90 ? -4.839 0.379 -6.255 1.00 96.75 90 GLY A CA 1
ATOM 673 C C . GLY A 1 90 ? -5.311 -1.055 -6.560 1.00 96.75 90 GLY A C 1
ATOM 674 O O . GLY A 1 90 ? -6.467 -1.229 -6.946 1.00 96.75 90 GLY A O 1
ATOM 675 N N . ALA A 1 91 ? -4.488 -2.082 -6.339 1.00 98.12 91 ALA A N 1
ATOM 676 C CA . ALA A 1 91 ? -4.836 -3.478 -6.600 1.00 98.12 91 ALA A CA 1
ATOM 677 C C . ALA A 1 91 ? -5.710 -4.074 -5.491 1.00 98.12 91 ALA A C 1
ATOM 679 O O . ALA A 1 91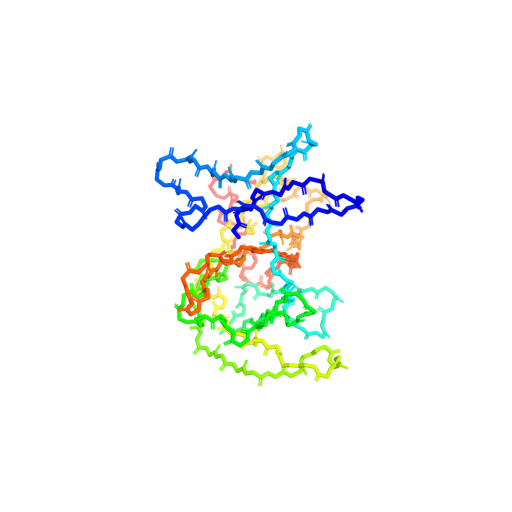 ? -5.495 -3.802 -4.314 1.00 98.12 91 ALA A O 1
ATOM 680 N N . SER A 1 92 ? -6.655 -4.945 -5.851 1.00 98.31 92 SER A N 1
ATOM 681 C CA . SER A 1 92 ? -7.400 -5.754 -4.870 1.00 98.31 92 SER A CA 1
ATOM 682 C C . SER A 1 92 ? -6.580 -6.966 -4.429 1.00 98.31 92 SER A C 1
ATOM 684 O O . SER A 1 92 ? -5.821 -7.523 -5.227 1.00 98.31 92 SER A O 1
ATOM 686 N N . ALA A 1 93 ? -6.757 -7.395 -3.180 1.00 98.12 93 ALA A N 1
ATOM 687 C CA . ALA A 1 93 ? -6.132 -8.617 -2.688 1.00 98.12 93 ALA A CA 1
ATOM 688 C C . ALA A 1 93 ? -6.671 -9.839 -3.447 1.00 98.12 93 ALA A C 1
ATOM 690 O O . ALA A 1 93 ? -7.871 -9.949 -3.705 1.00 98.12 93 ALA A O 1
ATOM 691 N N . VAL A 1 94 ? -5.783 -10.764 -3.809 1.00 98.12 94 VAL A N 1
ATOM 692 C CA . VAL A 1 94 ? -6.153 -12.041 -4.441 1.00 98.12 94 VAL A CA 1
ATOM 693 C C . VAL A 1 94 ? -6.268 -13.178 -3.435 1.00 98.12 94 VAL A C 1
ATOM 695 O O . VAL A 1 94 ? -6.954 -14.159 -3.711 1.00 98.12 94 VAL A O 1
ATOM 698 N N . GLN A 1 95 ? -5.599 -13.054 -2.289 1.00 98.00 95 GLN A N 1
ATOM 699 C CA . GLN A 1 95 ? -5.647 -13.986 -1.165 1.00 98.00 95 GLN A CA 1
ATOM 700 C C . GLN A 1 95 ? -5.415 -13.218 0.136 1.00 98.00 95 GLN A C 1
ATOM 702 O O . GLN A 1 95 ? -4.739 -12.187 0.130 1.00 98.00 95 GLN A O 1
ATOM 707 N N . SER A 1 96 ? -5.946 -13.745 1.234 1.00 98.19 96 SER A N 1
ATOM 708 C CA . SER A 1 96 ? -5.715 -13.238 2.583 1.00 98.19 96 SER A CA 1
ATOM 709 C C . SER A 1 96 ? -5.698 -14.381 3.594 1.00 98.19 96 SER A C 1
ATOM 711 O O . SER A 1 96 ? -6.441 -15.350 3.417 1.00 98.19 96 SER A O 1
ATOM 713 N N . ALA A 1 97 ? -4.906 -14.247 4.651 1.00 98.25 97 ALA A N 1
ATOM 714 C CA . ALA A 1 97 ? -4.869 -15.161 5.788 1.00 98.25 97 ALA A CA 1
ATOM 715 C C . ALA A 1 97 ? -4.579 -14.388 7.083 1.00 98.25 97 ALA A C 1
ATOM 717 O O . ALA A 1 97 ? -4.091 -13.261 7.024 1.00 98.25 97 ALA A O 1
ATOM 718 N N . LEU A 1 98 ? -4.909 -14.992 8.227 1.00 98.44 98 LEU A N 1
ATOM 719 C CA . LEU A 1 98 ? -4.467 -14.511 9.534 1.00 98.44 98 LEU A CA 1
ATOM 720 C C . LEU A 1 98 ? -3.278 -15.355 9.988 1.00 98.44 98 LEU A C 1
ATOM 722 O O . LEU A 1 98 ? -3.425 -16.571 10.128 1.00 98.44 98 LEU A O 1
ATOM 726 N N . GLU A 1 99 ? -2.126 -14.724 10.171 1.00 97.69 99 GLU A N 1
ATOM 727 C CA . GLU A 1 99 ? -0.848 -15.366 10.492 1.00 97.69 99 GLU A CA 1
ATOM 728 C C . GLU A 1 99 ? -0.030 -14.428 11.382 1.00 97.69 99 GLU A C 1
ATOM 730 O O . GLU A 1 99 ? -0.082 -13.224 11.185 1.00 97.69 99 GLU A O 1
ATOM 735 N N . ASP A 1 100 ? 0.715 -14.969 12.340 1.00 97.31 100 ASP A N 1
ATOM 736 C CA . ASP A 1 100 ? 1.699 -14.214 13.129 1.00 97.31 100 ASP A CA 1
ATOM 737 C C . ASP A 1 100 ? 2.945 -13.997 12.250 1.00 97.31 100 ASP A C 1
ATOM 739 O O . ASP A 1 100 ? 3.748 -14.925 12.080 1.00 97.31 100 ASP A O 1
ATOM 743 N N . VAL A 1 101 ? 3.046 -12.847 11.567 1.00 96.62 101 VAL A N 1
ATOM 744 C CA . VAL A 1 101 ? 4.104 -12.625 10.564 1.00 96.62 101 VAL A CA 1
ATOM 745 C C . VAL A 1 101 ? 5.381 -12.061 11.176 1.00 96.62 101 VAL A C 1
ATOM 747 O O . VAL A 1 101 ? 6.471 -12.323 10.654 1.00 96.62 101 VAL A O 1
ATOM 750 N N . ASP A 1 102 ? 5.270 -11.309 12.270 1.00 94.94 102 ASP A N 1
ATOM 751 C CA . ASP A 1 102 ? 6.400 -10.667 12.942 1.00 94.94 102 ASP A CA 1
ATOM 752 C C . ASP A 1 102 ? 6.852 -11.384 14.230 1.00 94.94 102 ASP A C 1
ATOM 754 O O . ASP A 1 102 ? 7.928 -11.076 14.752 1.00 94.94 102 ASP A O 1
ATOM 758 N N . HIS A 1 103 ? 6.154 -12.458 14.614 1.00 95.38 103 HIS A N 1
ATOM 759 C CA . HIS A 1 103 ? 6.452 -13.342 15.744 1.00 95.38 103 HIS A CA 1
ATOM 760 C C . HIS A 1 103 ? 6.288 -12.668 17.111 1.00 95.38 103 HIS A C 1
ATOM 762 O O . HIS A 1 103 ? 7.017 -13.007 18.057 1.00 95.38 103 HIS A O 1
ATOM 768 N N . ASP A 1 104 ? 5.361 -11.719 17.233 1.00 95.31 104 ASP A N 1
ATOM 769 C CA . ASP A 1 104 ? 5.050 -11.055 18.499 1.00 95.31 104 ASP A CA 1
ATOM 770 C C . ASP A 1 104 ? 3.965 -11.776 19.330 1.00 95.31 104 ASP A C 1
ATOM 772 O O . ASP A 1 104 ? 3.826 -11.528 20.536 1.00 95.31 104 ASP A O 1
ATOM 776 N N . GLY A 1 105 ? 3.301 -12.771 18.730 1.00 96.19 105 GLY A N 1
ATOM 777 C CA . GLY A 1 105 ? 2.332 -13.648 19.378 1.00 96.19 105 GLY A CA 1
ATOM 778 C C . GLY A 1 105 ? 0.870 -13.242 19.197 1.00 96.19 105 GLY A C 1
ATOM 779 O O . GLY A 1 105 ? -0.000 -13.924 19.759 1.00 96.19 105 GLY A O 1
ATOM 780 N N . ASP A 1 106 ? 0.578 -12.190 18.433 1.00 97.56 106 ASP A N 1
ATOM 781 C CA . ASP A 1 106 ? -0.755 -11.936 17.898 1.00 97.56 106 ASP A CA 1
ATOM 782 C C . ASP A 1 106 ? -0.870 -12.349 16.412 1.00 97.56 106 ASP A C 1
ATOM 784 O O . ASP A 1 106 ? 0.041 -12.939 15.839 1.00 97.56 106 ASP A O 1
ATOM 788 N N . LEU A 1 107 ? -2.075 -12.258 15.835 1.00 98.31 107 LEU A N 1
ATOM 789 C CA . LEU A 1 107 ? -2.298 -12.647 14.438 1.00 98.31 107 LEU A CA 1
ATOM 790 C C . LEU A 1 107 ? -2.463 -11.402 13.576 1.00 98.31 107 LEU A C 1
ATOM 792 O O . LEU A 1 107 ? -3.380 -10.603 13.792 1.00 98.31 107 LEU A O 1
ATOM 796 N N . ASP A 1 108 ? -1.673 -11.333 12.517 1.00 98.31 108 ASP A N 1
ATOM 797 C CA . ASP A 1 108 ? -1.704 -10.280 11.516 1.00 98.31 108 ASP A CA 1
ATOM 798 C C . ASP A 1 108 ? -2.561 -10.671 10.325 1.00 98.31 108 ASP A C 1
ATOM 800 O O . ASP A 1 108 ? -2.742 -11.848 10.007 1.00 98.31 108 ASP A O 1
ATOM 804 N N . LEU A 1 109 ? -3.052 -9.675 9.590 1.00 98.56 109 LEU A N 1
ATOM 805 C CA . LEU A 1 109 ? -3.708 -9.917 8.312 1.00 98.56 109 LEU A CA 1
ATOM 806 C C . LEU A 1 109 ? -2.685 -9.832 7.181 1.00 98.56 109 LEU A C 1
ATOM 808 O O . LEU A 1 109 ? -2.331 -8.739 6.737 1.00 98.56 109 LEU A O 1
ATOM 812 N N . ILE A 1 110 ? -2.274 -10.981 6.648 1.00 98.50 110 ILE A N 1
ATOM 813 C CA . ILE A 1 110 ? -1.439 -11.049 5.449 1.00 98.50 110 ILE A CA 1
ATOM 814 C C . ILE A 1 110 ? -2.308 -11.106 4.194 1.00 98.50 110 ILE A C 1
ATOM 816 O O . ILE A 1 110 ? -3.202 -11.943 4.058 1.00 98.50 110 ILE A O 1
ATOM 820 N N . LEU A 1 111 ? -2.047 -10.211 3.243 1.00 98.69 111 LEU A N 1
ATOM 821 C CA . LEU A 1 111 ? -2.748 -10.124 1.964 1.00 98.69 111 LEU A CA 1
ATOM 822 C C . LEU A 1 111 ? -1.765 -10.254 0.805 1.00 98.69 111 LEU A C 1
ATOM 824 O O . LEU A 1 111 ? -0.646 -9.759 0.863 1.00 98.69 111 LEU A O 1
ATOM 828 N N . HIS A 1 112 ? -2.201 -10.876 -0.285 1.00 98.56 112 HIS A N 1
ATOM 829 C CA . HIS A 1 112 ? -1.391 -11.035 -1.491 1.00 98.56 112 HIS A CA 1
ATOM 830 C C . HIS A 1 112 ? -1.971 -10.211 -2.636 1.00 98.56 112 HIS A C 1
ATOM 832 O O . HIS A 1 112 ? -3.165 -10.305 -2.925 1.00 98.56 112 HIS A O 1
ATOM 838 N N . PHE A 1 113 ? -1.123 -9.458 -3.337 1.00 98.50 113 PHE A N 1
ATOM 839 C CA . PHE A 1 113 ? -1.522 -8.606 -4.461 1.00 98.50 113 PHE A CA 1
ATOM 840 C C . PHE A 1 113 ? -0.733 -8.963 -5.709 1.00 98.50 113 PHE A C 1
ATOM 842 O O . PHE A 1 113 ? 0.484 -9.111 -5.661 1.00 98.50 113 PHE A O 1
ATOM 849 N N . ARG A 1 114 ? -1.397 -9.086 -6.859 1.00 98.38 114 ARG A N 1
ATOM 850 C CA . ARG A 1 114 ? -0.695 -9.296 -8.132 1.00 98.38 114 ARG A CA 1
ATOM 851 C C . ARG A 1 114 ? 0.006 -8.011 -8.542 1.00 98.38 114 ARG A C 1
ATOM 853 O O . ARG A 1 114 ? -0.657 -6.994 -8.706 1.00 98.38 114 ARG A O 1
ATOM 860 N N . ILE A 1 115 ? 1.312 -8.084 -8.797 1.00 97.38 115 ILE A N 1
ATOM 861 C CA . ILE A 1 115 ? 2.128 -6.910 -9.158 1.00 97.38 115 ILE A CA 1
ATOM 862 C C . ILE A 1 115 ? 1.538 -6.186 -10.375 1.00 97.38 115 ILE A C 1
ATOM 864 O O . ILE A 1 115 ? 1.376 -4.971 -10.360 1.00 97.38 115 ILE A O 1
ATOM 868 N N . ARG A 1 116 ? 1.122 -6.939 -11.397 1.00 96.31 116 ARG A N 1
ATOM 869 C CA . ARG A 1 116 ? 0.522 -6.399 -12.629 1.00 96.31 116 ARG A CA 1
ATOM 870 C C . ARG A 1 116 ? -0.814 -5.666 -12.446 1.00 96.31 116 ARG A C 1
ATOM 872 O O . ARG A 1 116 ? -1.212 -4.937 -13.344 1.00 96.31 116 ARG A O 1
ATOM 879 N N . ASP A 1 117 ? -1.512 -5.899 -11.335 1.00 97.81 117 ASP A N 1
ATOM 880 C CA . ASP A 1 117 ? -2.800 -5.260 -11.048 1.00 97.81 117 ASP A CA 1
ATOM 881 C C . ASP A 1 117 ? -2.591 -3.964 -10.223 1.00 97.81 117 ASP A C 1
ATOM 883 O O . ASP A 1 117 ? -3.554 -3.252 -9.942 1.00 97.81 117 ASP A O 1
ATOM 887 N N . THR A 1 118 ? -1.344 -3.657 -9.827 1.00 98.00 118 THR A N 1
ATOM 888 C CA . THR A 1 118 ? -0.962 -2.441 -9.086 1.00 98.00 118 THR A CA 1
ATOM 889 C C . THR A 1 118 ? -0.593 -1.284 -10.017 1.00 98.00 118 THR A C 1
ATOM 891 O O . THR A 1 118 ? -0.183 -1.490 -11.157 1.00 98.00 118 THR A O 1
ATOM 894 N N . ASN A 1 119 ? -0.627 -0.056 -9.499 1.00 97.56 119 ASN A N 1
ATOM 895 C CA . ASN A 1 119 ? -0.114 1.143 -10.173 1.00 97.56 119 ASN A CA 1
ATOM 896 C C . ASN A 1 119 ? 1.394 1.396 -9.928 1.00 97.56 119 ASN A C 1
ATOM 898 O O . ASN A 1 119 ? 1.893 2.500 -10.165 1.00 97.56 119 ASN A O 1
ATOM 902 N N . LEU A 1 120 ? 2.140 0.393 -9.444 1.00 97.81 120 LEU A N 1
ATOM 903 C CA . LEU A 1 120 ? 3.564 0.544 -9.122 1.00 97.81 120 LEU A CA 1
ATOM 904 C C . LEU A 1 120 ? 4.431 0.805 -10.355 1.00 97.81 120 LEU A C 1
ATOM 906 O O . LEU A 1 120 ? 5.418 1.525 -10.250 1.00 97.81 120 LEU A O 1
ATOM 910 N N . LEU A 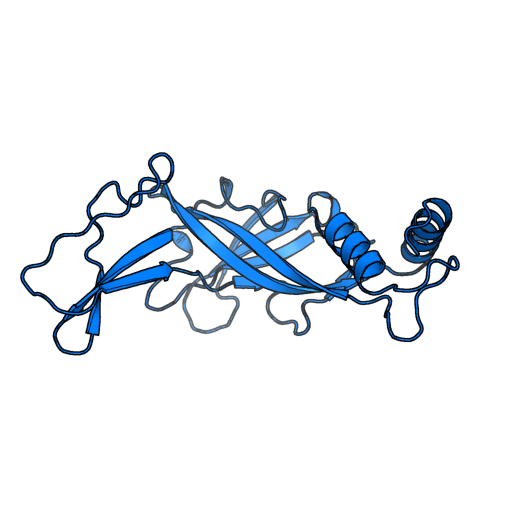1 121 ? 4.061 0.270 -11.525 1.00 97.25 121 LEU A N 1
ATOM 911 C CA . LEU A 1 121 ? 4.787 0.546 -12.767 1.00 97.25 121 LEU A CA 1
ATOM 912 C C . LEU A 1 121 ? 4.691 2.022 -13.161 1.00 97.25 121 LEU A C 1
ATOM 914 O O . LEU A 1 121 ? 5.702 2.621 -13.511 1.00 97.25 121 LEU A O 1
ATOM 918 N N . ASP A 1 122 ? 3.510 2.624 -13.047 1.00 97.06 122 ASP A N 1
ATOM 919 C CA . ASP A 1 122 ? 3.328 4.051 -13.327 1.00 97.06 122 ASP A CA 1
ATOM 920 C C . ASP A 1 122 ? 4.060 4.919 -12.299 1.00 97.06 122 ASP A C 1
ATOM 922 O O . ASP A 1 122 ? 4.660 5.935 -12.650 1.00 97.06 122 ASP A O 1
ATOM 926 N N . THR A 1 123 ? 4.072 4.482 -11.036 1.00 97.50 123 THR A N 1
ATOM 927 C CA . THR A 1 123 ? 4.833 5.136 -9.962 1.00 97.50 123 THR A CA 1
ATOM 928 C C . THR A 1 12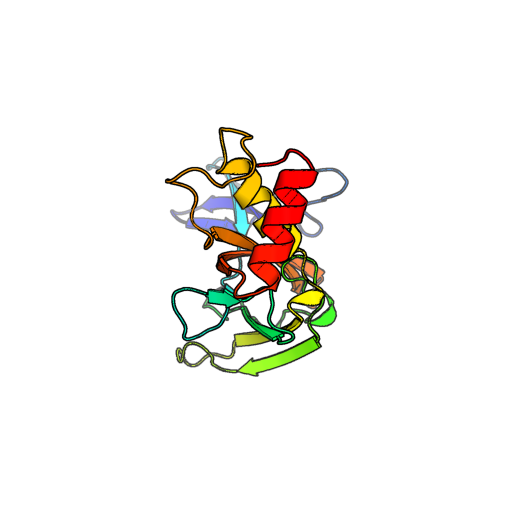3 ? 6.331 5.103 -10.266 1.00 97.50 123 THR A C 1
ATOM 930 O O . THR A 1 123 ? 6.995 6.130 -10.195 1.00 97.50 123 THR A O 1
ATOM 933 N N . TYR A 1 124 ? 6.854 3.947 -10.676 1.00 97.75 124 TYR A N 1
ATOM 934 C CA . TYR A 1 124 ? 8.250 3.774 -11.068 1.00 97.75 124 TYR A CA 1
ATOM 935 C C . TYR A 1 124 ? 8.625 4.618 -12.291 1.00 97.75 124 TYR A C 1
ATOM 937 O O . TYR A 1 124 ? 9.643 5.301 -12.260 1.00 97.75 124 TYR A O 1
ATOM 945 N N . LYS A 1 125 ? 7.780 4.637 -13.332 1.00 96.94 125 LYS A N 1
ATOM 946 C CA . LYS A 1 125 ? 7.946 5.514 -14.503 1.00 96.94 125 LYS A CA 1
ATOM 947 C C . LYS A 1 125 ? 8.078 6.975 -14.084 1.00 96.94 125 LYS A C 1
ATOM 949 O O . LYS A 1 125 ? 8.997 7.650 -14.513 1.00 96.94 125 LYS A O 1
ATOM 954 N N . LYS A 1 126 ? 7.176 7.447 -13.222 1.00 95.56 126 LYS A N 1
ATOM 955 C CA . LYS A 1 126 ? 7.214 8.822 -12.727 1.00 95.56 126 LYS A CA 1
ATOM 956 C C . LYS A 1 126 ? 8.487 9.119 -11.930 1.00 95.56 126 LYS A C 1
ATOM 958 O O . LYS A 1 126 ? 9.049 10.186 -12.093 1.00 95.56 126 LYS A O 1
ATOM 963 N N . LEU A 1 127 ? 8.949 8.189 -11.096 1.00 95.88 127 LEU A N 1
ATOM 964 C CA . LEU A 1 127 ? 10.190 8.373 -10.339 1.00 95.88 127 LEU A CA 1
ATOM 965 C C . LEU A 1 127 ? 11.422 8.453 -11.250 1.00 95.88 127 LEU A C 1
ATOM 967 O O . LEU A 1 127 ? 12.337 9.208 -10.942 1.00 95.88 127 LEU A O 1
ATOM 971 N N . LEU A 1 128 ? 11.429 7.711 -12.364 1.00 95.94 128 LEU A N 1
ATOM 972 C CA . LEU A 1 128 ? 12.468 7.827 -13.388 1.00 95.94 128 LEU A CA 1
ATOM 973 C C . LEU A 1 128 ? 12.408 9.155 -14.156 1.00 95.94 128 LEU A C 1
ATOM 975 O O . LEU A 1 128 ? 13.449 9.703 -14.475 1.00 95.94 128 LEU A O 1
ATOM 979 N N . ASP A 1 129 ? 11.222 9.689 -14.433 1.00 93.06 129 ASP A N 1
ATOM 980 C CA . ASP A 1 129 ? 11.121 11.032 -15.016 1.00 93.06 129 ASP A CA 1
ATOM 981 C C . ASP A 1 129 ? 11.561 12.112 -14.019 1.00 93.06 129 ASP A C 1
ATOM 983 O O . ASP A 1 129 ? 12.266 13.045 -14.369 1.00 93.06 129 ASP A O 1
ATOM 987 N N . ASP A 1 130 ? 11.118 12.007 -12.762 1.00 93.06 130 ASP A N 1
ATOM 988 C CA . ASP A 1 130 ? 11.352 13.029 -11.738 1.00 93.06 130 ASP A CA 1
ATOM 989 C C . ASP A 1 130 ? 12.841 13.097 -11.336 1.00 93.06 130 ASP A C 1
ATOM 991 O O . ASP A 1 130 ? 13.314 14.143 -10.886 1.00 93.06 130 ASP A O 1
ATOM 995 N N . CYS A 1 131 ? 13.576 11.984 -11.453 1.00 93.38 131 CYS A N 1
ATOM 996 C CA . CYS A 1 131 ? 15.012 11.930 -11.170 1.00 93.38 131 CYS A CA 1
ATOM 997 C C . CYS A 1 131 ? 15.880 12.399 -12.347 1.00 93.38 131 CYS A C 1
ATOM 999 O O . CYS A 1 131 ? 17.054 12.700 -12.125 1.00 93.38 131 CYS A O 1
ATOM 1001 N N . ASP A 1 132 ? 15.335 12.400 -13.565 1.00 93.25 132 ASP A N 1
ATOM 1002 C CA . ASP A 1 132 ? 16.058 12.709 -14.786 1.00 93.25 132 ASP A CA 1
ATOM 1003 C C . ASP A 1 132 ? 15.834 14.172 -15.166 1.00 93.25 132 ASP A C 1
ATOM 1005 O O . ASP A 1 132 ? 14.725 14.634 -15.427 1.00 93.25 132 ASP A O 1
ATOM 1009 N N . THR A 1 133 ? 16.904 14.953 -15.111 1.00 91.00 133 THR A N 1
ATOM 1010 C CA . THR A 1 133 ? 16.839 16.408 -15.258 1.00 91.00 133 THR A CA 1
ATOM 1011 C C . THR A 1 133 ? 17.242 16.881 -16.648 1.00 91.00 133 THR A C 1
ATOM 1013 O O . THR A 1 133 ? 17.044 18.057 -16.976 1.00 91.00 133 THR A O 1
ATOM 1016 N N . ILE A 1 134 ? 17.797 15.984 -17.468 1.00 87.50 134 ILE A N 1
ATOM 1017 C CA . ILE A 1 134 ? 18.288 16.264 -18.812 1.00 87.50 134 ILE A CA 1
ATOM 1018 C C . ILE A 1 134 ? 17.697 15.239 -19.772 1.00 87.50 134 ILE A C 1
ATOM 1020 O O . ILE A 1 134 ? 18.157 14.114 -19.845 1.00 87.50 134 ILE A O 1
ATOM 1024 N N . THR A 1 135 ? 16.755 15.680 -20.602 1.00 89.62 135 THR A N 1
ATOM 1025 C CA . THR A 1 135 ? 16.162 14.834 -21.641 1.00 89.62 135 THR A CA 1
ATOM 1026 C C . THR A 1 135 ? 17.140 14.622 -22.804 1.00 89.62 135 THR A C 1
ATOM 1028 O O . THR A 1 135 ? 17.116 15.368 -23.792 1.00 89.62 135 THR A O 1
ATOM 1031 N N . ASP A 1 136 ? 18.033 13.641 -22.686 1.00 91.38 136 ASP A N 1
ATOM 1032 C CA . ASP A 1 136 ? 19.003 13.253 -23.721 1.00 91.38 136 ASP A CA 1
ATOM 1033 C C . ASP A 1 136 ? 18.816 11.814 -24.242 1.00 91.38 136 ASP A C 1
ATOM 1035 O O . ASP A 1 136 ? 19.537 11.358 -25.139 1.00 91.38 136 ASP A O 1
ATOM 1039 N N . GLY A 1 137 ? 17.779 11.135 -23.754 1.00 89.06 137 GLY A N 1
ATOM 1040 C CA . GLY A 1 137 ? 17.445 9.750 -24.043 1.00 89.06 137 GLY A CA 1
ATOM 1041 C C . GLY A 1 137 ? 18.158 8.747 -23.135 1.00 89.06 137 GLY A C 1
ATOM 1042 O O . GLY A 1 137 ? 18.079 7.539 -23.396 1.00 89.06 137 GLY A O 1
ATOM 1043 N N . ALA A 1 138 ? 18.861 9.207 -22.101 1.00 91.06 138 ALA A N 1
ATOM 1044 C CA . ALA A 1 138 ? 19.513 8.390 -21.094 1.00 91.06 138 ALA A CA 1
ATOM 1045 C C . ALA A 1 138 ? 19.279 8.970 -19.695 1.00 91.06 138 ALA A C 1
ATOM 1047 O O . ALA A 1 138 ? 19.178 10.168 -19.510 1.00 91.06 138 ALA A O 1
ATOM 1048 N N . LEU A 1 139 ? 19.235 8.090 -18.691 1.00 93.31 139 LEU A N 1
ATOM 1049 C CA . LEU A 1 139 ? 19.115 8.533 -17.305 1.00 93.31 139 LEU A CA 1
ATOM 1050 C C . LEU A 1 139 ? 20.376 9.274 -16.850 1.00 93.31 139 LEU A C 1
ATOM 1052 O O . LEU A 1 139 ? 21.498 8.794 -17.062 1.00 93.31 139 LEU A O 1
ATOM 1056 N N . ASP A 1 140 ? 20.169 10.354 -16.106 1.00 93.81 140 ASP A N 1
ATOM 1057 C CA . ASP A 1 140 ? 21.214 11.078 -15.394 1.00 93.81 140 ASP A CA 1
ATOM 1058 C C . ASP A 1 140 ? 22.097 10.137 -14.540 1.00 93.81 140 ASP A C 1
ATOM 1060 O O . ASP A 1 140 ? 21.595 9.195 -13.917 1.00 93.81 140 ASP A O 1
ATOM 1064 N N . PRO A 1 141 ? 23.413 10.407 -14.380 1.00 88.56 141 PRO A N 1
ATOM 1065 C CA . PRO A 1 141 ? 24.322 9.558 -13.594 1.00 88.56 141 PRO A CA 1
ATOM 1066 C C . PRO A 1 141 ? 23.911 9.326 -12.128 1.00 88.56 141 PRO A C 1
ATOM 1068 O O . PRO A 1 141 ? 24.389 8.383 -11.497 1.00 88.56 141 PRO A O 1
ATOM 1071 N N . GLY A 1 142 ? 23.068 10.202 -11.571 1.00 87.81 142 GLY A N 1
ATOM 1072 C CA . GLY A 1 142 ? 22.504 10.080 -10.225 1.00 87.81 142 GLY A CA 1
ATOM 1073 C C . GLY A 1 142 ? 21.165 9.341 -10.171 1.00 87.81 142 GLY A C 1
ATOM 1074 O O . GLY A 1 142 ? 20.740 8.957 -9.081 1.00 87.81 142 GLY A O 1
ATOM 1075 N N . CYS A 1 143 ? 20.515 9.111 -11.314 1.00 92.19 143 CYS A N 1
ATOM 1076 C CA . CYS A 1 143 ? 19.268 8.374 -11.374 1.00 92.19 143 CYS A CA 1
ATOM 1077 C C . CYS A 1 143 ? 19.508 6.872 -11.578 1.00 92.19 143 CYS A C 1
ATOM 1079 O O . CYS A 1 143 ? 19.783 6.374 -12.670 1.00 92.19 143 CYS A O 1
ATOM 1081 N N . GLY A 1 144 ? 19.383 6.120 -10.485 1.00 92.00 144 GLY A N 1
ATOM 1082 C CA . GLY A 1 144 ? 19.458 4.665 -10.518 1.00 92.00 144 GLY A CA 1
ATOM 1083 C C . GLY A 1 144 ? 18.233 4.013 -11.167 1.00 92.00 144 GLY A C 1
ATOM 1084 O O . GLY A 1 144 ? 17.128 4.539 -11.171 1.00 92.00 144 GLY A O 1
ATOM 1085 N N . THR A 1 145 ? 18.391 2.779 -11.638 1.00 94.00 145 THR A N 1
ATOM 1086 C CA . THR A 1 145 ? 17.271 1.957 -12.139 1.00 94.00 145 THR A CA 1
ATOM 1087 C C . THR A 1 145 ? 16.505 1.247 -11.016 1.00 94.00 145 THR A C 1
ATOM 1089 O O . THR A 1 145 ? 15.552 0.510 -11.271 1.00 94.00 145 THR A O 1
ATOM 1092 N N . ARG A 1 146 ? 16.898 1.476 -9.761 1.00 96.81 146 ARG A N 1
ATOM 1093 C CA . ARG A 1 146 ? 16.129 1.143 -8.561 1.00 96.81 146 ARG A CA 1
ATOM 1094 C C . ARG A 1 146 ? 15.592 2.429 -7.956 1.00 96.81 146 ARG A C 1
ATOM 1096 O O . ARG A 1 146 ? 16.352 3.382 -7.809 1.00 96.81 146 ARG A O 1
ATOM 1103 N N . GLN A 1 147 ? 14.309 2.447 -7.629 1.00 97.12 147 GLN A N 1
ATOM 1104 C CA . GLN A 1 147 ? 13.607 3.634 -7.158 1.00 97.12 147 GLN A CA 1
ATOM 1105 C C . GLN A 1 147 ? 12.869 3.320 -5.862 1.00 97.12 147 GLN A C 1
ATOM 1107 O O . GLN A 1 147 ? 12.089 2.370 -5.802 1.00 97.12 147 GLN A O 1
ATOM 1112 N N . GLN A 1 148 ? 13.092 4.133 -4.829 1.00 96.88 148 GLN A N 1
ATOM 1113 C CA . GLN A 1 148 ? 12.335 4.026 -3.586 1.00 96.88 148 GLN A CA 1
ATOM 1114 C C . GLN A 1 148 ? 10.990 4.735 -3.732 1.00 96.88 148 GLN A C 1
ATOM 1116 O O . GLN A 1 148 ? 10.930 5.897 -4.128 1.00 96.88 148 GLN A O 1
ATOM 1121 N N . ALA A 1 149 ? 9.908 4.046 -3.381 1.00 96.69 149 ALA A N 1
ATOM 1122 C CA . ALA A 1 149 ? 8.557 4.577 -3.460 1.00 96.69 149 ALA A CA 1
ATOM 1123 C C . ALA A 1 149 ? 7.814 4.357 -2.145 1.00 96.69 149 ALA A C 1
ATOM 1125 O O . ALA A 1 149 ? 7.800 3.251 -1.611 1.00 96.69 149 ALA A O 1
ATOM 1126 N N . LYS A 1 150 ? 7.129 5.393 -1.655 1.00 96.19 150 LYS A N 1
ATOM 1127 C CA . LYS A 1 150 ? 6.156 5.248 -0.571 1.00 96.19 150 LYS A CA 1
ATOM 1128 C C . LYS A 1 150 ? 4.851 4.718 -1.160 1.00 96.19 150 LYS A C 1
ATOM 1130 O O . LYS A 1 150 ? 4.155 5.437 -1.877 1.00 96.19 150 LYS A O 1
ATOM 1135 N N . VAL A 1 151 ? 4.537 3.461 -0.882 1.00 97.19 151 VAL A N 1
ATOM 1136 C CA . VAL A 1 151 ? 3.392 2.749 -1.450 1.00 97.19 151 VAL A CA 1
ATOM 1137 C C . VAL A 1 151 ? 2.254 2.729 -0.446 1.00 97.19 151 VAL A C 1
ATOM 1139 O O . VAL A 1 151 ? 2.452 2.377 0.712 1.00 97.19 151 VAL A O 1
ATOM 1142 N N . SER A 1 152 ? 1.057 3.113 -0.882 1.00 95.00 152 SER A N 1
ATOM 1143 C CA . SER A 1 152 ? -0.116 3.179 -0.017 1.00 95.00 152 SER A CA 1
ATOM 1144 C C . SER A 1 152 ? -0.911 1.875 0.026 1.00 95.00 152 SER A C 1
ATOM 1146 O O . SER A 1 152 ? -1.026 1.139 -0.962 1.00 95.00 152 SER A O 1
ATOM 1148 N N . LEU A 1 153 ? -1.529 1.655 1.183 1.00 96.81 153 LEU A N 1
ATOM 1149 C CA . LEU A 1 153 ? -2.565 0.666 1.422 1.00 96.81 153 LEU A CA 1
ATOM 1150 C C . LEU A 1 153 ? -3.797 1.367 1.999 1.00 96.81 153 LEU A C 1
ATOM 1152 O O . LEU A 1 153 ? -3.704 2.157 2.940 1.00 96.81 153 LEU A O 1
ATOM 1156 N N . THR A 1 154 ? -4.961 1.076 1.431 1.00 95.56 154 THR A N 1
ATOM 1157 C CA . THR A 1 154 ? -6.264 1.520 1.934 1.00 95.56 154 THR A CA 1
ATOM 1158 C C . THR A 1 154 ? -7.175 0.333 2.175 1.00 95.56 154 THR A C 1
ATOM 1160 O O . THR A 1 154 ? -6.913 -0.767 1.701 1.00 95.56 154 THR A O 1
ATOM 1163 N N . GLY A 1 155 ? -8.268 0.547 2.894 1.00 94.69 155 GLY A N 1
ATOM 1164 C CA . GLY A 1 155 ? -9.287 -0.467 3.129 1.00 94.69 155 GLY A CA 1
ATOM 1165 C C . GLY A 1 155 ? -10.296 0.007 4.159 1.00 94.69 155 GLY A C 1
ATOM 1166 O O . GLY A 1 155 ? -10.319 1.186 4.523 1.00 94.69 155 GLY A O 1
ATOM 1167 N N . ARG A 1 156 ? -11.102 -0.920 4.668 1.00 92.44 156 ARG A N 1
ATOM 1168 C CA . ARG A 1 156 ? -12.035 -0.682 5.766 1.00 92.44 156 ARG A CA 1
ATOM 1169 C C . ARG A 1 156 ? -12.030 -1.823 6.763 1.00 92.44 156 ARG A C 1
ATOM 1171 O O . ARG A 1 156 ? -11.763 -2.968 6.414 1.00 92.44 156 ARG A O 1
ATOM 1178 N N . THR A 1 157 ? -12.397 -1.506 7.996 1.00 93.19 157 THR A N 1
ATOM 1179 C CA . THR A 1 157 ? -12.794 -2.520 8.971 1.00 93.19 157 THR A CA 1
ATOM 1180 C C . THR A 1 157 ? -14.192 -3.060 8.668 1.00 93.19 157 THR A C 1
ATOM 1182 O O . THR A 1 157 ? -14.979 -2.415 7.972 1.00 93.19 157 THR A O 1
ATOM 1185 N N . LEU A 1 158 ? -14.544 -4.206 9.252 1.00 92.31 158 LEU A N 1
ATOM 1186 C CA . LEU A 1 158 ? -15.882 -4.809 9.222 1.00 92.31 158 LEU A CA 1
ATOM 1187 C C . LEU A 1 158 ? -16.968 -3.862 9.764 1.00 92.31 158 LEU A C 1
ATOM 1189 O O . LEU A 1 158 ? -18.143 -3.988 9.432 1.00 92.31 158 LEU A O 1
ATOM 1193 N N . GLN A 1 159 ? -16.572 -2.882 10.578 1.00 88.44 159 GLN A N 1
ATOM 1194 C CA . GLN A 1 159 ? -17.439 -1.840 11.134 1.00 88.44 159 GLN A CA 1
ATOM 1195 C C . GLN A 1 159 ? -17.513 -0.591 10.233 1.00 88.44 159 GLN A C 1
ATOM 1197 O O . GLN A 1 159 ? -18.141 0.402 10.594 1.00 88.44 159 GLN A O 1
ATOM 1202 N N . GLY A 1 160 ? -16.861 -0.615 9.066 1.00 81.44 160 GLY A N 1
ATOM 1203 C CA . GLY A 1 160 ? -16.870 0.460 8.076 1.00 81.44 160 GLY A CA 1
ATOM 1204 C C . GLY A 1 160 ? -15.877 1.595 8.337 1.00 81.44 160 GLY A C 1
ATOM 1205 O O . GLY A 1 160 ? -15.973 2.629 7.681 1.00 81.44 160 GLY A O 1
ATOM 1206 N N . THR A 1 161 ? -14.926 1.440 9.265 1.00 83.81 161 THR A N 1
ATOM 1207 C CA . THR A 1 161 ? -13.892 2.462 9.515 1.00 83.81 161 THR A CA 1
ATOM 1208 C C . THR A 1 161 ? -12.821 2.402 8.431 1.00 83.81 161 THR A C 1
ATOM 1210 O O . THR A 1 161 ? -12.221 1.349 8.240 1.00 83.81 161 THR A O 1
ATOM 1213 N N . ASP A 1 162 ? -12.545 3.521 7.756 1.00 85.31 162 ASP A N 1
ATOM 1214 C CA . ASP A 1 162 ? -11.483 3.597 6.743 1.00 85.31 162 ASP A CA 1
ATOM 1215 C C . ASP A 1 162 ? -10.080 3.465 7.372 1.00 85.31 162 ASP A C 1
ATOM 1217 O O . ASP A 1 162 ? -9.722 4.194 8.313 1.00 85.31 162 ASP A O 1
ATOM 1221 N N . ILE A 1 163 ? -9.265 2.584 6.788 1.00 89.31 163 ILE A N 1
ATOM 1222 C CA . ILE A 1 163 ? -7.835 2.438 7.073 1.00 89.31 163 ILE A CA 1
ATOM 1223 C C . ILE A 1 163 ? -7.013 3.060 5.940 1.00 89.31 163 ILE A C 1
ATOM 1225 O O . ILE A 1 163 ? -7.340 2.927 4.758 1.00 89.31 163 ILE A O 1
ATOM 1229 N N . PHE A 1 164 ? -5.943 3.750 6.320 1.00 89.25 164 PHE A N 1
ATOM 1230 C CA . PHE A 1 164 ? -4.936 4.288 5.416 1.00 89.25 164 PHE A CA 1
ATOM 1231 C C . PHE A 1 164 ? -3.572 4.043 6.046 1.00 89.25 164 PHE A C 1
ATOM 1233 O O . PHE A 1 164 ? -3.376 4.298 7.236 1.00 89.25 164 PHE A O 1
ATOM 1240 N N . SER A 1 165 ? -2.647 3.525 5.253 1.00 91.75 165 SER A N 1
ATOM 1241 C CA . SER A 1 165 ? -1.258 3.366 5.643 1.00 91.75 165 SER A CA 1
ATOM 1242 C C . SER A 1 165 ? -0.364 3.356 4.415 1.00 91.75 165 SER A C 1
ATOM 1244 O O . SER A 1 165 ? -0.819 3.434 3.271 1.00 91.75 165 SER A O 1
ATOM 1246 N N . SER A 1 166 ? 0.932 3.304 4.657 1.00 94.94 166 SER A N 1
ATOM 1247 C CA . SER A 1 166 ? 1.936 3.243 3.616 1.00 94.94 166 SER A CA 1
ATOM 1248 C C . SER A 1 166 ? 3.233 2.696 4.163 1.00 94.94 166 SER A C 1
ATOM 1250 O O . SER A 1 166 ? 3.563 2.967 5.317 1.00 94.94 166 SER A O 1
ATOM 1252 N N . ASP A 1 167 ? 4.002 2.083 3.286 1.00 96.44 167 ASP A N 1
ATOM 1253 C CA . ASP A 1 167 ? 5.343 1.604 3.574 1.00 96.44 167 ASP A CA 1
ATOM 1254 C C . ASP A 1 167 ? 6.250 1.844 2.355 1.00 96.44 167 ASP A C 1
ATOM 1256 O O . ASP A 1 167 ? 5.773 2.203 1.272 1.00 96.44 167 ASP A O 1
ATOM 1260 N N . THR A 1 168 ? 7.563 1.764 2.536 1.00 97.38 168 THR A N 1
ATOM 1261 C CA . THR A 1 168 ? 8.544 2.055 1.489 1.00 97.38 168 THR A CA 1
ATOM 1262 C C . THR A 1 168 ? 8.902 0.781 0.741 1.00 97.38 168 THR A C 1
ATOM 1264 O O . THR A 1 168 ? 9.275 -0.217 1.344 1.00 97.38 168 THR A O 1
ATOM 1267 N N . ALA A 1 169 ? 8.823 0.823 -0.587 1.00 97.88 169 ALA A N 1
ATOM 1268 C CA . ALA A 1 169 ? 9.240 -0.258 -1.467 1.00 97.88 169 ALA A CA 1
ATOM 1269 C C . ALA A 1 169 ? 10.431 0.162 -2.330 1.00 97.88 169 ALA A C 1
ATOM 1271 O O . ALA A 1 169 ? 10.504 1.297 -2.800 1.00 97.88 169 ALA A O 1
ATOM 1272 N N . ASP A 1 170 ? 11.332 -0.784 -2.576 1.00 98.06 170 ASP A N 1
ATOM 1273 C CA . ASP A 1 170 ? 12.423 -0.647 -3.538 1.00 98.06 170 ASP A CA 1
ATOM 1274 C C . ASP A 1 170 ? 11.982 -1.263 -4.873 1.00 98.06 170 ASP A C 1
ATOM 1276 O O . ASP A 1 170 ? 11.940 -2.486 -5.046 1.00 98.06 170 ASP A O 1
ATOM 1280 N N . LEU A 1 171 ? 11.570 -0.404 -5.803 1.00 98.25 171 LEU A N 1
ATOM 1281 C CA . LEU A 1 171 ? 10.998 -0.780 -7.089 1.00 98.25 171 LEU A CA 1
ATOM 1282 C C . LEU A 1 171 ? 12.085 -0.880 -8.152 1.00 98.25 171 LEU A C 1
ATOM 1284 O O . LEU A 1 171 ? 12.919 0.015 -8.295 1.00 98.25 171 LEU A O 1
ATOM 1288 N N . PHE A 1 172 ? 12.052 -1.944 -8.950 1.00 97.81 172 PHE A N 1
ATOM 1289 C CA . PHE A 1 172 ? 13.008 -2.107 -10.039 1.00 97.81 172 PHE A CA 1
ATOM 1290 C C . PHE A 1 172 ? 12.460 -2.945 -11.192 1.00 97.81 172 PHE A C 1
ATOM 1292 O O . PHE A 1 172 ? 11.545 -3.753 -11.030 1.00 97.81 172 PHE A O 1
ATOM 1299 N N . LEU A 1 173 ? 13.077 -2.780 -12.360 1.00 97.25 173 LEU A N 1
ATOM 1300 C CA . LEU A 1 173 ? 12.937 -3.667 -13.512 1.00 97.25 173 LEU A CA 1
ATOM 1301 C C . LEU A 1 173 ? 14.284 -4.312 -13.834 1.00 97.25 173 LEU A C 1
ATOM 1303 O O . LEU A 1 173 ? 15.345 -3.765 -13.532 1.00 97.25 173 LEU A O 1
ATOM 1307 N N . THR A 1 174 ? 14.255 -5.478 -14.475 1.00 92.69 174 THR A N 1
ATOM 1308 C CA . THR A 1 174 ? 15.465 -6.171 -14.931 1.00 92.69 174 THR A CA 1
ATOM 1309 C C . THR A 1 174 ? 15.374 -6.573 -16.397 1.00 92.69 174 THR A C 1
ATOM 1311 O O . THR A 1 174 ? 14.290 -6.711 -16.966 1.00 92.69 174 THR A O 1
ATOM 1314 N N . GLY A 1 175 ? 16.539 -6.787 -17.014 1.00 94.19 175 GLY A N 1
ATOM 1315 C CA . GLY A 1 175 ? 16.647 -7.358 -18.355 1.00 94.19 175 GLY A CA 1
ATOM 1316 C C . GLY A 1 175 ? 15.963 -6.520 -19.437 1.00 94.19 175 GLY A C 1
ATOM 1317 O O . GLY A 1 175 ? 16.043 -5.292 -19.431 1.00 94.19 175 GLY A O 1
ATOM 1318 N N . SER A 1 176 ? 15.298 -7.200 -20.375 1.00 95.44 176 SER A N 1
ATOM 1319 C CA . SER A 1 176 ? 14.633 -6.557 -21.513 1.00 95.44 176 SER A CA 1
ATOM 1320 C C . 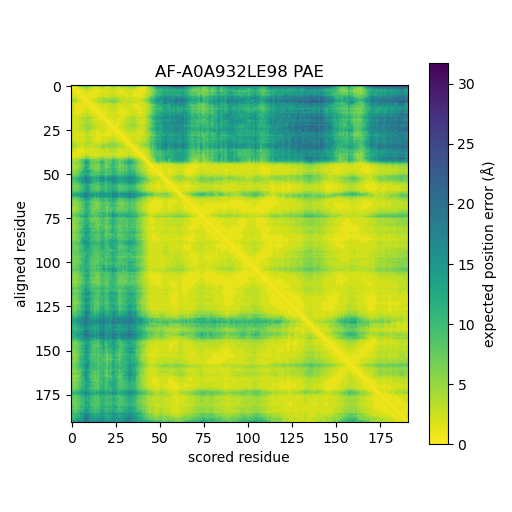SER A 1 176 ? 13.498 -5.630 -21.087 1.00 95.44 176 SER A C 1
ATOM 1322 O O . SER A 1 176 ? 13.337 -4.584 -21.695 1.00 95.44 176 SER A O 1
ATOM 1324 N N . ALA A 1 177 ? 12.775 -5.940 -20.005 1.00 96.12 177 ALA A N 1
ATOM 1325 C CA . ALA A 1 177 ? 11.680 -5.096 -19.526 1.00 96.12 177 ALA A CA 1
ATOM 1326 C C . ALA A 1 177 ? 12.161 -3.689 -19.133 1.00 96.12 177 ALA A C 1
ATOM 1328 O O . ALA A 1 177 ? 11.506 -2.701 -19.453 1.00 96.12 177 ALA A O 1
ATOM 1329 N N . LEU A 1 178 ? 13.332 -3.591 -18.491 1.00 96.56 178 LEU A N 1
ATOM 1330 C CA . LEU A 1 178 ? 13.959 -2.301 -18.199 1.00 96.56 178 LEU A CA 1
ATOM 1331 C C . LEU A 1 178 ? 14.395 -1.594 -19.488 1.00 96.56 178 LEU A C 1
ATOM 1333 O O . LEU A 1 178 ? 14.131 -0.412 -19.659 1.00 96.56 178 LEU A O 1
ATOM 1337 N N . GLN A 1 179 ? 15.049 -2.312 -20.405 1.00 96.44 179 GLN A N 1
ATOM 1338 C CA . GLN A 1 179 ? 15.527 -1.723 -21.661 1.00 96.44 179 GLN A CA 1
ATOM 1339 C C . GLN A 1 179 ? 14.385 -1.191 -22.531 1.00 96.44 179 GLN A C 1
ATOM 1341 O O . GLN A 1 179 ? 14.512 -0.121 -23.119 1.00 96.44 179 GLN A O 1
ATOM 1346 N N . ASP A 1 180 ? 13.289 -1.937 -22.627 1.00 97.38 180 ASP A N 1
ATOM 1347 C CA . ASP A 1 180 ? 12.113 -1.549 -23.398 1.00 97.38 180 ASP A CA 1
ATOM 1348 C C . ASP A 1 180 ? 11.433 -0.337 -22.764 1.00 97.38 180 ASP A C 1
ATOM 1350 O O . ASP A 1 180 ? 11.060 0.588 -23.485 1.00 97.38 180 ASP A O 1
ATOM 1354 N N . LEU A 1 181 ? 11.371 -0.288 -21.428 1.00 96.75 181 LEU A N 1
ATOM 1355 C CA . LEU A 1 181 ? 10.854 0.878 -20.728 1.00 96.75 181 LEU A CA 1
ATOM 1356 C C . LEU A 1 181 ? 11.700 2.130 -20.984 1.00 96.75 181 LEU A C 1
ATOM 1358 O O . LEU A 1 181 ? 11.150 3.173 -21.313 1.00 96.75 181 LEU A O 1
ATOM 1362 N N . LEU A 1 182 ? 13.024 2.053 -20.844 1.00 96.00 182 LEU A N 1
ATOM 1363 C CA . LEU A 1 182 ? 13.881 3.228 -21.042 1.00 96.00 182 LEU A CA 1
ATOM 1364 C C . LEU A 1 182 ? 13.802 3.743 -22.485 1.00 96.00 182 LEU A C 1
ATOM 1366 O O . LEU A 1 182 ? 13.763 4.947 -22.709 1.00 96.00 182 LEU A O 1
ATOM 1370 N N . LYS A 1 183 ? 13.689 2.842 -23.471 1.00 96.88 183 LYS A N 1
ATOM 1371 C CA . LYS A 1 183 ? 13.440 3.227 -24.870 1.00 96.88 183 LYS A CA 1
ATOM 1372 C C . LYS A 1 183 ? 12.079 3.895 -25.061 1.00 96.88 183 LYS A C 1
ATOM 1374 O O . LYS A 1 183 ? 11.978 4.805 -25.877 1.00 96.88 183 LYS A O 1
ATOM 1379 N N . GLU A 1 184 ? 11.040 3.425 -24.367 1.00 96.75 184 GLU A N 1
ATOM 1380 C CA . GLU A 1 184 ? 9.720 4.068 -24.355 1.00 96.75 184 GLU A CA 1
ATOM 1381 C C . GLU A 1 184 ? 9.831 5.494 -23.805 1.00 96.75 184 GLU A C 1
ATOM 1383 O O . GLU A 1 184 ? 9.439 6.426 -24.499 1.00 96.75 184 GLU A O 1
ATOM 1388 N N . LEU A 1 185 ? 10.437 5.671 -22.625 1.00 94.94 185 LEU A N 1
ATOM 1389 C CA . LEU A 1 185 ? 10.599 6.982 -21.988 1.00 94.94 185 LEU A CA 1
ATOM 1390 C C . LEU A 1 185 ? 11.412 7.956 -22.856 1.00 94.94 185 LEU A C 1
ATOM 1392 O O . LEU A 1 185 ? 10.975 9.087 -23.064 1.00 94.94 185 LEU A O 1
ATOM 1396 N N . ALA A 1 186 ? 12.527 7.498 -23.434 1.00 94.56 186 ALA A N 1
ATOM 1397 C CA . ALA A 1 186 ? 13.364 8.306 -24.323 1.00 94.56 186 ALA A CA 1
ATOM 1398 C C . ALA A 1 186 ? 12.627 8.713 -25.610 1.00 94.56 186 ALA A C 1
ATOM 1400 O O . ALA A 1 186 ? 12.700 9.854 -26.063 1.00 94.56 186 ALA A O 1
ATOM 1401 N N . ARG A 1 187 ? 11.870 7.787 -26.217 1.00 96.31 187 ARG A N 1
ATOM 1402 C CA . ARG A 1 187 ? 11.059 8.087 -27.409 1.00 96.31 187 ARG A CA 1
ATOM 1403 C C . ARG A 1 187 ? 9.961 9.103 -27.100 1.00 96.31 187 ARG A C 1
ATOM 1405 O O . ARG A 1 187 ? 9.629 9.916 -27.962 1.00 96.31 187 ARG A O 1
ATOM 1412 N N . ASP A 1 188 ? 9.405 9.036 -25.898 1.00 95.19 188 ASP A N 1
ATOM 1413 C CA . ASP A 1 188 ? 8.349 9.929 -25.438 1.00 95.19 188 ASP A CA 1
ATOM 1414 C C . ASP A 1 188 ? 8.908 11.276 -24.919 1.00 95.19 188 ASP A C 1
ATOM 1416 O O . ASP A 1 188 ? 8.128 12.157 -24.559 1.00 95.19 188 ASP A O 1
ATOM 1420 N N . GLY A 1 189 ? 10.238 11.463 -24.921 1.00 92.25 189 GLY A N 1
ATOM 1421 C CA . GLY A 1 189 ? 10.916 12.690 -24.489 1.00 92.25 189 GLY A CA 1
ATOM 1422 C C . GLY A 1 189 ? 10.774 12.967 -22.993 1.00 92.25 189 GLY A C 1
ATOM 1423 O O . GLY A 1 189 ? 10.679 14.127 -22.596 1.00 92.25 189 GLY A O 1
ATOM 1424 N N . ARG A 1 190 ? 10.670 11.906 -22.187 1.00 90.62 190 ARG A N 1
ATOM 1425 C CA . ARG A 1 190 ? 10.538 11.975 -20.722 1.00 90.62 190 ARG A CA 1
ATOM 1426 C C . ARG A 1 190 ? 11.884 11.881 -20.007 1.00 90.62 190 ARG A C 1
ATOM 1428 O O . ARG A 1 190 ? 11.994 12.409 -18.909 1.00 90.62 190 ARG A O 1
ATOM 1435 N N . ILE A 1 191 ? 12.846 11.227 -20.659 1.00 89.06 191 ILE A N 1
ATOM 1436 C CA . ILE A 1 191 ? 14.265 11.123 -20.307 1.00 89.06 191 ILE A CA 1
ATOM 1437 C C . ILE A 1 191 ? 15.107 11.300 -21.569 1.00 89.06 191 ILE A C 1
ATOM 1439 O O . ILE A 1 191 ? 14.527 11.180 -22.677 1.00 89.06 191 ILE A O 1
#

Radius of gyration: 20.54 Å; Cα contacts (8 Å, |Δi|>4): 390; chains: 1; bounding box: 45×40×60 Å

pLDDT: mean 94.03, std 4.59, range [69.56, 98.69]

Nearest PDB structures (foldseek):
  6fhn-assembly1_A  TM=5.332E-01  e=1.583E-01  Paenibacillus sp.
  6fhj-assembly1_A  TM=5.078E-01  e=1.885E-01  Paenibacillus
  6x6q-assembly1_A  TM=3.980E-01  e=7.436E-02  Marinomonas primoryensis
  2z4t-assembly1_A  TM=3.915E-01  e=7.436E-02  Photobacterium sp. JT-ISH-224
  6x5v-assembly1_A  TM=3.855E-01  e=1.255E-01  Marinomonas primoryensis

Sequence (191 aa):
MLRLLHFENGTWVDTTLPGFPNTTAKIICGSVTSLSPFAIFESIVRIDIKPGSDPNSINLAAQGVVPVAILTTDNFDASQVDPSTVRFAGASAVQSALEDVDHDGDLDLILHFRIRDTNLLDTYKKLLDDCDTITDGALDPGCGTRQQAKVSLTGRTLQGTDIFSSDTADLFLTGSALQDLLKELARDGRI

Solvent-accessible surface area (backbone atoms only — not comparable to full-atom values): 10729 Å² total; per-residue (Å²): 61,68,38,41,27,37,52,51,98,94,40,78,40,84,33,49,36,91,84,45,54,33,78,88,79,70,45,73,51,61,74,79,94,69,91,55,61,72,47,78,43,71,55,61,59,53,58,38,56,39,75,95,42,89,72,27,68,43,58,73,70,46,92,50,68,47,47,33,34,33,47,45,51,103,89,41,66,27,81,47,48,33,65,89,56,28,25,49,42,81,15,58,53,78,47,73,50,78,44,56,78,84,72,84,79,59,52,16,31,38,32,29,30,47,50,83,60,29,52,56,64,62,52,51,53,48,51,55,34,75,53,27,88,54,72,77,53,48,71,37,99,85,41,65,77,61,44,82,40,82,43,45,36,39,29,27,29,75,87,67,50,49,44,44,35,66,40,68,31,37,38,30,54,58,71,66,62,35,54,54,48,49,52,50,36,25,76,70,64,50,26

Mean predicted aligned error: 6.14 Å